Protein AF-A0A3B4VDK2-F1 (afdb_monomer_lite)

InterPro domains:
  IPR033585 Dynein regulatory complex protein 12-like [PTHR28656] (52-229)

Organism: Seriola dumerili (NCBI:txid41447)

pLDDT: mean 83.93, std 22.53, range [28.92, 98.81]

Secondary structure (DSSP, 8-state):
--SSSSSSSTTTTTSSTTSSS------------------HHHHHHHHHHHHHHHHHHHHHHHHHHHHHHHHHHHHHHHHHHHHHHHHHHHHHHHHHHHHHHHHHHHHHHHHHHHHHHHHHHHHHHHHHHHHHHHHHHHHHHHHHHHHHHHHHHHHHHHHHHHHHHHHHHHHHHHHHHHHHHHHHHHHHHHHHHHHHHHHHHHHHHHHHHHHHHHHHHHHHHTT--TT--

Structure (mmCIF, N/CA/C/O backbone):
data_AF-A0A3B4VDK2-F1
#
_entry.id   AF-A0A3B4VDK2-F1
#
loop_
_atom_site.group_PDB
_atom_site.id
_atom_site.type_symbol
_atom_site.label_atom_id
_atom_site.label_alt_id
_atom_site.label_comp_id
_atom_site.label_asym_id
_atom_site.label_entity_id
_atom_site.label_seq_id
_atom_site.pdbx_PDB_ins_code
_atom_site.Cartn_x
_atom_site.Cartn_y
_atom_site.Cartn_z
_atom_site.occupancy
_atom_site.B_iso_or_equiv
_atom_site.auth_seq_id
_atom_site.auth_comp_id
_atom_site.auth_asym_id
_atom_site.auth_atom_id
_atom_site.pdbx_PDB_model_num
ATOM 1 N N . MET A 1 1 ? 35.287 -23.412 -57.177 1.00 54.09 1 MET A N 1
ATOM 2 C CA . MET A 1 1 ? 34.831 -22.759 -58.426 1.00 54.09 1 MET A CA 1
ATOM 3 C C . MET A 1 1 ? 35.718 -21.568 -58.853 1.00 54.09 1 MET A C 1
ATOM 5 O O . MET A 1 1 ? 35.227 -20.637 -59.469 1.00 54.09 1 MET A O 1
ATOM 9 N N . ILE A 1 2 ? 37.031 -21.584 -58.555 1.00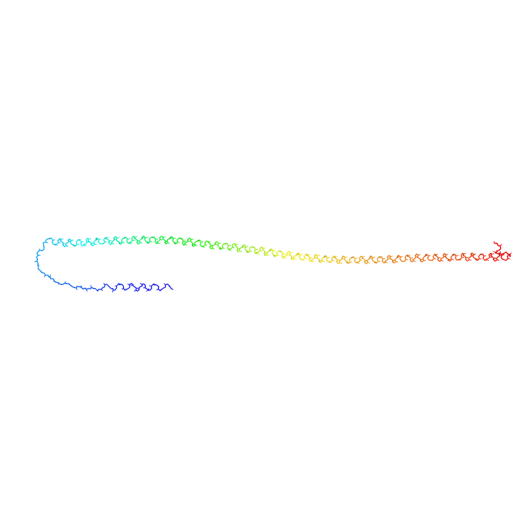 46.56 2 ILE A N 1
ATOM 10 C CA . ILE A 1 2 ? 38.016 -20.574 -59.025 1.00 46.56 2 ILE A CA 1
ATOM 11 C C . ILE A 1 2 ? 39.260 -21.254 -59.659 1.00 46.56 2 ILE A C 1
ATOM 13 O O . ILE A 1 2 ? 40.133 -20.593 -60.204 1.00 46.56 2 ILE A O 1
ATOM 17 N N . HIS A 1 3 ? 39.315 -22.593 -59.702 1.00 45.56 3 HIS A N 1
ATOM 18 C CA . HIS A 1 3 ? 40.453 -23.349 -60.254 1.00 45.56 3 HIS A CA 1
ATOM 19 C C . HIS A 1 3 ? 40.262 -23.886 -61.686 1.00 45.56 3 HIS A C 1
ATOM 21 O O . HIS A 1 3 ? 41.186 -24.477 -62.237 1.00 45.56 3 HIS A O 1
ATOM 27 N N . GLU A 1 4 ? 39.116 -23.640 -62.329 1.00 45.59 4 GLU A N 1
ATOM 28 C CA . GLU A 1 4 ? 38.835 -24.113 -63.701 1.00 45.59 4 GLU A CA 1
ATOM 29 C C . GLU A 1 4 ? 39.003 -23.047 -64.792 1.00 45.59 4 GLU A C 1
ATOM 31 O O . GLU A 1 4 ? 39.022 -23.372 -65.976 1.00 45.59 4 GLU A O 1
ATOM 36 N N . CYS A 1 5 ? 39.223 -21.780 -64.428 1.00 43.66 5 CYS A N 1
ATOM 37 C CA . CYS A 1 5 ? 39.321 -20.692 -65.408 1.00 43.66 5 CYS A CA 1
ATOM 38 C C . CYS A 1 5 ? 40.748 -20.477 -65.965 1.00 43.66 5 CYS A C 1
ATOM 40 O O . CYS A 1 5 ? 40.941 -19.787 -66.964 1.00 43.66 5 CYS A O 1
ATOM 42 N N . THR A 1 6 ? 41.773 -21.102 -65.375 1.00 48.62 6 THR A N 1
ATOM 43 C CA . THR A 1 6 ? 43.178 -20.970 -65.812 1.00 48.62 6 THR A CA 1
ATOM 44 C C . THR A 1 6 ? 43.626 -22.026 -66.828 1.00 48.62 6 THR A C 1
ATOM 46 O O . THR A 1 6 ? 44.675 -21.861 -67.445 1.00 48.62 6 THR A O 1
ATOM 49 N N . ARG A 1 7 ? 42.831 -23.077 -67.082 1.00 45.81 7 ARG A N 1
ATOM 50 C CA . ARG A 1 7 ? 43.204 -24.179 -67.996 1.00 45.81 7 ARG A CA 1
ATOM 51 C C . ARG A 1 7 ? 42.795 -23.945 -69.463 1.00 45.81 7 ARG A C 1
ATOM 53 O O . ARG A 1 7 ? 43.395 -24.531 -70.357 1.00 45.81 7 ARG A O 1
ATOM 60 N N . VAL A 1 8 ? 41.853 -23.037 -69.738 1.00 49.62 8 VAL A N 1
ATOM 61 C CA . VAL A 1 8 ? 41.341 -22.788 -71.106 1.00 49.62 8 VAL A CA 1
ATOM 62 C C . VAL A 1 8 ? 42.199 -21.785 -71.900 1.00 49.62 8 VAL A C 1
ATOM 64 O O . VAL A 1 8 ? 42.244 -21.844 -73.126 1.00 49.62 8 VAL A O 1
ATOM 67 N N . ARG A 1 9 ? 42.972 -20.910 -71.239 1.00 45.78 9 ARG A N 1
ATOM 68 C CA . ARG A 1 9 ? 43.826 -19.916 -71.930 1.00 45.78 9 ARG A CA 1
ATOM 69 C C . ARG A 1 9 ? 45.200 -20.434 -72.371 1.00 45.78 9 ARG A C 1
ATOM 71 O O . ARG A 1 9 ? 45.797 -19.843 -73.264 1.00 45.78 9 ARG A O 1
ATOM 78 N N . ALA A 1 10 ? 45.672 -21.558 -71.830 1.00 47.22 10 ALA A N 1
ATOM 79 C CA . ALA A 1 10 ? 46.938 -22.169 -72.252 1.00 47.22 10 ALA A CA 1
ATOM 80 C C . ALA A 1 10 ? 46.824 -22.975 -73.567 1.00 47.22 10 ALA A C 1
ATOM 82 O O . ALA A 1 10 ? 47.820 -23.156 -74.261 1.00 47.22 10 ALA A O 1
ATOM 83 N N . SER A 1 11 ? 45.615 -23.405 -73.957 1.00 51.41 11 SER A N 1
ATOM 84 C CA . SER A 1 11 ? 45.385 -24.204 -75.175 1.00 51.41 11 SER A CA 1
ATOM 85 C C . SER A 1 11 ? 45.204 -23.370 -76.453 1.00 51.41 11 SER A C 1
ATOM 87 O O . SER A 1 11 ? 45.291 -23.919 -77.548 1.00 51.41 11 SER A O 1
ATOM 89 N N . ALA A 1 12 ? 44.971 -22.056 -76.346 1.00 48.31 12 ALA A N 1
ATOM 90 C CA . ALA A 1 12 ? 44.730 -21.187 -77.505 1.00 48.31 12 ALA A CA 1
ATOM 91 C C . ALA A 1 12 ? 46.012 -20.523 -78.056 1.00 48.31 12 ALA A C 1
ATOM 93 O O . ALA A 1 12 ? 46.078 -20.213 -79.242 1.00 48.31 12 ALA A O 1
ATOM 94 N N . CYS A 1 13 ? 47.068 -20.376 -77.244 1.00 44.62 13 CYS A N 1
ATOM 95 C CA . CYS A 1 13 ? 48.350 -19.802 -77.687 1.00 44.62 13 CYS A CA 1
ATOM 96 C C . CYS A 1 13 ? 49.272 -20.794 -78.422 1.00 44.62 13 CYS A C 1
ATOM 98 O O . CYS A 1 13 ? 50.206 -20.367 -79.096 1.00 44.62 13 CYS A O 1
ATOM 100 N N . ALA A 1 14 ? 49.010 -22.104 -78.356 1.00 45.97 14 ALA A N 1
ATOM 101 C CA . ALA A 1 14 ? 49.804 -23.113 -79.068 1.00 45.97 14 ALA A CA 1
ATOM 102 C C . ALA A 1 14 ? 49.364 -23.329 -80.534 1.00 45.97 14 ALA A C 1
ATOM 104 O O . ALA A 1 14 ? 50.096 -23.938 -81.313 1.00 45.97 14 ALA A O 1
ATOM 105 N N . ALA A 1 15 ? 48.194 -22.813 -80.934 1.00 49.41 15 ALA A N 1
ATOM 106 C CA . ALA A 1 15 ? 47.613 -23.042 -82.261 1.00 49.41 15 ALA A CA 1
ATOM 107 C C . ALA A 1 15 ? 47.959 -21.965 -83.312 1.00 49.41 15 ALA A C 1
ATOM 109 O O . ALA A 1 15 ? 47.736 -22.187 -84.499 1.00 49.41 15 ALA A O 1
ATOM 110 N N . PHE A 1 16 ? 48.537 -20.823 -82.917 1.00 42.78 16 PHE A N 1
ATOM 111 C CA . PHE A 1 16 ? 48.837 -19.716 -83.843 1.00 42.78 16 PHE A CA 1
ATOM 112 C C . PHE A 1 16 ? 50.294 -19.694 -84.349 1.00 42.78 16 PHE A C 1
ATOM 114 O O . PHE A 1 16 ? 50.589 -19.070 -85.361 1.00 42.78 16 PHE A O 1
ATOM 121 N N . ILE A 1 17 ? 51.213 -20.428 -83.711 1.00 45.50 17 ILE A N 1
ATOM 122 C CA . ILE A 1 17 ? 52.655 -20.397 -84.046 1.00 45.50 17 ILE A CA 1
ATOM 123 C C . ILE A 1 17 ? 53.054 -21.466 -85.094 1.00 45.50 17 ILE A C 1
ATOM 125 O O . ILE A 1 17 ? 54.190 -21.500 -85.557 1.00 45.50 17 ILE A O 1
ATOM 129 N N . LYS A 1 18 ? 52.124 -22.316 -85.557 1.00 45.94 18 LYS A N 1
ATOM 130 C CA . LYS A 1 18 ? 52.428 -23.459 -86.447 1.00 45.94 18 LYS A CA 1
ATOM 131 C C . LYS A 1 18 ? 51.928 -23.323 -87.898 1.00 45.94 18 LYS A C 1
ATOM 133 O O . LYS A 1 18 ? 51.805 -24.334 -88.578 1.00 45.94 18 LYS A O 1
ATOM 138 N N . ARG A 1 19 ? 51.634 -22.106 -88.387 1.00 41.84 19 ARG A N 1
ATOM 139 C CA . ARG A 1 19 ? 51.038 -21.890 -89.730 1.00 41.84 19 ARG A CA 1
ATOM 140 C C . ARG A 1 19 ? 51.681 -20.787 -90.592 1.00 41.84 19 ARG A C 1
ATOM 142 O O . ARG A 1 19 ? 51.002 -20.201 -91.426 1.00 41.84 19 ARG A O 1
ATOM 149 N N . SER A 1 20 ? 52.981 -20.526 -90.424 1.00 34.78 20 SER A N 1
ATOM 150 C CA . SER A 1 20 ? 53.746 -19.603 -91.295 1.00 34.78 20 SER A CA 1
ATOM 151 C C . SER A 1 20 ? 55.114 -20.148 -91.727 1.00 34.78 20 SER A C 1
ATOM 153 O O . SER A 1 20 ? 56.054 -19.386 -91.939 1.00 34.78 20 SER A O 1
ATOM 155 N N . ARG A 1 21 ? 55.239 -21.469 -91.865 1.00 43.16 21 ARG A N 1
ATOM 156 C CA . ARG A 1 21 ? 56.284 -22.089 -92.687 1.00 43.16 21 ARG A CA 1
ATOM 157 C C . ARG A 1 21 ? 55.594 -22.784 -93.849 1.00 43.16 21 ARG A C 1
ATOM 159 O O . ARG A 1 21 ? 54.552 -23.395 -93.635 1.00 43.16 21 ARG A O 1
ATOM 166 N N . ASP A 1 22 ? 56.197 -22.645 -95.021 1.00 34.34 22 ASP A N 1
ATOM 167 C CA . ASP A 1 22 ? 55.876 -23.323 -96.279 1.00 34.34 22 ASP A CA 1
ATOM 168 C C . ASP A 1 22 ? 54.888 -22.570 -97.185 1.00 34.34 22 ASP A C 1
ATOM 170 O O . ASP A 1 22 ? 53.691 -22.839 -97.244 1.00 34.34 22 ASP A O 1
ATOM 174 N N . ALA A 1 23 ? 55.448 -21.622 -97.938 1.00 36.22 23 ALA A N 1
ATOM 175 C CA . ALA A 1 23 ? 55.007 -21.294 -99.290 1.00 36.22 23 ALA A CA 1
ATOM 176 C C . ALA A 1 23 ? 56.235 -20.831 -100.092 1.00 36.22 23 ALA A C 1
ATOM 178 O O . ALA A 1 23 ? 56.444 -19.645 -100.338 1.00 36.22 23 ALA A O 1
ATOM 179 N N . GLU A 1 24 ? 57.085 -21.795 -100.444 1.00 36.53 24 GLU A N 1
ATOM 180 C CA . GLU A 1 24 ? 57.926 -21.698 -101.634 1.00 36.53 24 GLU A CA 1
ATOM 181 C C . GLU A 1 24 ? 57.028 -21.838 -102.868 1.00 36.53 24 GLU A C 1
ATOM 183 O O . GLU A 1 24 ? 56.288 -22.814 -102.978 1.00 36.53 24 GLU A O 1
ATOM 188 N N . CYS A 1 25 ? 57.119 -20.891 -103.803 1.00 31.55 25 CYS A N 1
ATOM 189 C CA . CYS A 1 25 ? 57.058 -21.196 -105.231 1.00 31.55 25 CYS A CA 1
ATOM 190 C C . CYS A 1 25 ? 57.674 -20.042 -106.046 1.00 31.55 25 CYS A C 1
ATOM 192 O O . CYS A 1 25 ? 57.012 -19.074 -106.409 1.00 31.55 25 CYS A O 1
ATOM 194 N N . SER A 1 26 ? 58.975 -20.179 -106.319 1.00 39.28 26 SER A N 1
ATOM 195 C CA . SER A 1 26 ? 59.633 -19.816 -107.591 1.00 39.28 26 SER A CA 1
ATOM 196 C C . SER A 1 26 ? 58.841 -20.400 -108.791 1.00 39.28 26 SER A C 1
ATOM 198 O O . SER A 1 26 ? 58.073 -21.337 -108.548 1.00 39.28 26 SER A O 1
ATOM 200 N N . PRO A 1 27 ? 59.025 -19.981 -110.070 1.00 45.44 27 PRO A N 1
ATOM 201 C CA . PRO A 1 27 ? 60.328 -19.624 -110.655 1.00 45.44 27 PRO A CA 1
ATOM 202 C C . PRO A 1 27 ? 60.330 -18.555 -111.767 1.00 45.44 27 PRO A C 1
ATOM 204 O O . PRO A 1 27 ? 59.333 -18.326 -112.432 1.00 45.44 27 PRO A O 1
ATOM 207 N N . GLU A 1 28 ? 61.508 -18.010 -112.074 1.00 28.92 28 GLU A N 1
ATOM 208 C CA . GLU A 1 28 ? 61.891 -17.803 -113.475 1.00 28.92 28 GLU A CA 1
ATOM 209 C C . GLU A 1 28 ? 63.417 -17.793 -113.620 1.00 28.92 28 GLU A C 1
ATOM 211 O O . GLU A 1 28 ? 64.159 -17.248 -112.803 1.00 28.92 28 GLU A O 1
ATOM 216 N N . PHE A 1 29 ? 63.872 -18.523 -114.632 1.00 30.66 29 PHE A N 1
ATOM 217 C CA . PHE A 1 29 ? 65.236 -18.965 -114.875 1.00 30.66 29 PHE A CA 1
ATOM 218 C C . PHE A 1 29 ? 65.710 -18.343 -116.193 1.00 30.66 29 PHE A C 1
ATOM 220 O O . PHE A 1 29 ? 64.961 -18.343 -117.162 1.00 30.66 29 PHE A O 1
ATOM 227 N N . SER A 1 30 ? 66.987 -17.950 -116.243 1.00 34.69 30 SER A N 1
ATOM 228 C CA . SER A 1 30 ? 67.812 -17.755 -117.451 1.00 34.69 30 SER A CA 1
ATOM 229 C C . SER A 1 30 ? 67.457 -16.644 -118.452 1.00 34.69 30 SER A C 1
ATOM 231 O O . SER A 1 30 ? 66.536 -16.775 -119.245 1.00 34.69 30 SER A O 1
ATOM 233 N N . GLN A 1 31 ? 68.382 -15.689 -118.615 1.00 35.06 31 GLN A N 1
ATOM 234 C CA . GLN A 1 31 ? 69.359 -15.743 -119.719 1.00 35.06 31 GLN A CA 1
ATOM 235 C C . GLN A 1 31 ? 70.465 -14.689 -119.537 1.00 35.06 31 GLN A C 1
ATOM 237 O O . GLN A 1 31 ? 70.205 -13.501 -119.382 1.00 35.06 31 GLN A O 1
ATOM 242 N N . CYS A 1 32 ? 71.717 -15.151 -119.573 1.00 32.66 32 CYS A N 1
ATOM 243 C CA . CYS A 1 32 ? 72.912 -14.326 -119.723 1.00 32.66 32 CYS A CA 1
ATOM 244 C C . CYS A 1 32 ? 73.282 -14.202 -121.207 1.00 32.66 32 CYS A C 1
ATOM 246 O O . CYS A 1 32 ? 73.413 -15.217 -121.890 1.00 32.66 32 CYS A O 1
ATOM 248 N N . GLY A 1 33 ? 73.577 -12.968 -121.630 1.00 35.50 33 GLY A N 1
ATOM 249 C CA . GLY A 1 33 ? 74.411 -12.608 -122.785 1.00 35.50 33 GLY A CA 1
ATOM 250 C C . GLY A 1 33 ? 73.769 -11.553 -123.703 1.00 35.50 33 GLY A C 1
ATOM 251 O O . GLY A 1 33 ? 72.545 -11.533 -123.791 1.00 35.50 33 GLY A O 1
ATOM 252 N N . PRO A 1 34 ? 74.531 -10.717 -124.444 1.00 43.34 34 PRO A N 1
ATOM 253 C CA . PRO A 1 34 ? 75.971 -10.425 -124.414 1.00 43.34 34 PRO A CA 1
ATOM 254 C C . PRO A 1 34 ? 76.294 -8.964 -124.012 1.00 43.34 34 PRO A C 1
ATOM 256 O O . PRO A 1 34 ? 75.443 -8.079 -124.003 1.00 43.34 34 PRO A O 1
ATOM 259 N N . TRP A 1 35 ? 77.568 -8.719 -123.693 1.00 47.84 35 TRP A N 1
ATOM 260 C CA . TRP A 1 35 ? 78.130 -7.419 -123.316 1.00 47.84 35 TRP A CA 1
ATOM 261 C C . TRP A 1 35 ? 77.840 -6.298 -124.324 1.00 47.84 35 TRP A C 1
ATOM 263 O O . TRP A 1 35 ? 78.091 -6.430 -125.521 1.00 47.84 35 TRP A O 1
ATOM 273 N N . SER A 1 36 ? 77.410 -5.147 -123.808 1.00 43.75 36 SER A N 1
ATOM 274 C CA . SER A 1 36 ? 77.558 -3.832 -124.438 1.00 43.75 36 SER A CA 1
ATOM 275 C C . SER A 1 36 ? 77.752 -2.779 -123.335 1.00 43.75 36 SER A C 1
ATOM 277 O O . SER A 1 36 ? 77.195 -2.946 -122.248 1.00 43.75 36 SER A O 1
ATOM 279 N N . PRO A 1 37 ? 78.583 -1.741 -123.539 1.00 45.00 37 PRO A N 1
ATOM 280 C CA . PRO A 1 37 ? 79.120 -0.934 -122.446 1.00 45.00 37 PRO A CA 1
ATOM 281 C C . PRO A 1 37 ? 78.038 -0.021 -121.861 1.00 45.00 37 PRO A C 1
ATOM 283 O O . PRO A 1 37 ? 77.626 0.948 -122.498 1.00 45.00 37 PRO A O 1
ATOM 286 N N . LEU A 1 38 ? 77.583 -0.317 -120.641 1.00 39.59 38 LEU A N 1
ATOM 287 C CA . LEU A 1 38 ? 76.722 0.590 -119.889 1.00 39.59 38 LEU A CA 1
ATOM 288 C C . LEU A 1 38 ? 77.561 1.769 -119.404 1.00 39.59 38 LEU A C 1
ATOM 290 O O . LEU A 1 38 ? 78.515 1.644 -118.637 1.00 39.59 38 LEU A O 1
ATOM 294 N N . THR A 1 39 ? 77.203 2.921 -119.945 1.00 46.72 39 THR A N 1
ATOM 295 C CA . THR A 1 39 ? 77.772 4.225 -119.648 1.00 46.72 39 THR A CA 1
ATOM 296 C C . THR A 1 39 ? 77.566 4.603 -118.178 1.00 46.72 39 THR A C 1
ATOM 298 O O . THR A 1 39 ? 76.629 4.155 -117.521 1.00 46.72 39 THR A O 1
ATOM 301 N N . THR A 1 40 ? 78.413 5.495 -117.667 1.00 48.66 40 THR A N 1
ATOM 302 C CA . THR A 1 40 ? 78.475 6.005 -116.283 1.00 48.66 40 THR A CA 1
ATOM 303 C C . THR A 1 40 ? 77.138 6.522 -115.706 1.00 48.66 40 THR A C 1
ATOM 305 O O . THR A 1 40 ? 77.050 6.756 -114.507 1.00 48.66 40 THR A O 1
ATOM 308 N N . LYS A 1 41 ? 76.080 6.676 -116.516 1.00 50.03 41 LYS A N 1
ATOM 309 C CA . LYS A 1 41 ? 74.731 7.099 -116.098 1.00 50.03 41 LYS A CA 1
ATOM 310 C C . LYS A 1 41 ? 73.895 5.998 -115.429 1.00 50.03 41 LYS A C 1
ATOM 312 O O . LYS A 1 41 ? 73.122 6.305 -114.523 1.00 50.03 41 LYS A O 1
ATOM 317 N N . ASP A 1 42 ? 74.072 4.730 -115.788 1.00 44.00 42 ASP A N 1
ATOM 318 C CA . ASP A 1 42 ? 73.156 3.670 -115.329 1.00 44.00 42 ASP A CA 1
ATOM 319 C C . ASP A 1 42 ? 73.569 3.071 -113.969 1.00 44.00 42 ASP A C 1
ATOM 321 O O . ASP A 1 42 ? 72.719 2.700 -113.160 1.00 44.00 42 ASP A O 1
ATOM 325 N N . ALA A 1 43 ? 74.862 3.123 -113.626 1.00 46.81 43 ALA A N 1
ATOM 326 C CA . ALA A 1 43 ? 75.363 2.809 -112.281 1.00 46.81 43 ALA A CA 1
ATOM 327 C C . ALA A 1 43 ? 74.971 3.875 -111.230 1.00 46.81 43 ALA A C 1
ATOM 329 O O . ALA A 1 43 ? 74.657 3.534 -110.089 1.00 46.81 43 ALA A O 1
ATOM 330 N N . LEU A 1 44 ? 74.915 5.155 -111.628 1.00 51.44 44 LEU A N 1
ATOM 331 C CA . LEU A 1 44 ? 74.400 6.269 -110.812 1.00 51.44 44 LEU A CA 1
ATOM 332 C C . LEU A 1 44 ? 72.900 6.113 -110.510 1.00 51.44 44 LEU A C 1
ATOM 334 O O . LEU A 1 44 ? 72.453 6.437 -109.411 1.00 51.44 44 LEU A O 1
ATOM 338 N N . THR A 1 45 ? 72.134 5.561 -111.454 1.00 49.00 45 THR A N 1
ATOM 339 C CA . THR A 1 45 ? 70.688 5.338 -111.306 1.00 49.00 45 THR A CA 1
ATOM 340 C C . THR A 1 45 ? 70.377 4.159 -110.370 1.00 49.00 45 THR A C 1
ATOM 342 O O . THR A 1 45 ? 69.439 4.234 -109.581 1.00 49.00 45 THR A O 1
ATOM 345 N N . CYS A 1 46 ? 71.204 3.106 -110.367 1.00 49.44 46 CYS A N 1
ATOM 346 C CA . CYS A 1 46 ? 71.041 1.945 -109.479 1.00 49.44 46 CYS A CA 1
ATOM 347 C C . CYS A 1 46 ? 71.439 2.244 -108.013 1.00 49.44 46 CYS A C 1
ATOM 349 O O . CYS A 1 46 ? 70.751 1.823 -107.083 1.00 49.44 46 CYS A O 1
ATOM 351 N N . LEU A 1 47 ? 72.511 3.022 -107.796 1.00 54.06 47 LEU A N 1
ATOM 352 C CA . LEU A 1 47 ? 72.906 3.533 -106.471 1.00 54.06 47 LEU A CA 1
ATOM 353 C C . LEU A 1 47 ? 71.848 4.496 -105.909 1.00 54.06 47 LEU A C 1
ATOM 355 O O . LEU A 1 47 ? 71.404 4.324 -104.775 1.00 54.06 47 LEU A O 1
ATOM 359 N N . SER A 1 48 ? 71.362 5.422 -106.744 1.00 56.00 48 SER A N 1
ATOM 360 C CA . SER A 1 48 ? 70.252 6.329 -106.429 1.00 56.00 48 SER A CA 1
ATOM 361 C C . SER A 1 48 ? 68.965 5.586 -106.045 1.00 56.00 48 SER A C 1
ATOM 363 O O . SER A 1 48 ? 68.282 5.978 -105.101 1.00 56.00 48 SER A O 1
ATOM 365 N N . GLN A 1 49 ? 68.617 4.493 -106.729 1.00 58.66 49 GLN A N 1
ATOM 366 C CA . GLN A 1 49 ? 67.453 3.673 -106.375 1.00 58.66 49 GLN A CA 1
ATOM 367 C C . GLN A 1 49 ? 67.609 2.982 -105.012 1.00 58.66 49 GLN A C 1
ATOM 369 O O . GLN A 1 49 ? 66.648 2.941 -104.246 1.00 58.66 49 GLN A O 1
ATOM 374 N N . SER A 1 50 ? 68.807 2.490 -104.676 1.00 59.62 50 SER A N 1
ATOM 375 C CA . SER A 1 50 ? 69.080 1.868 -103.369 1.00 59.62 50 SER A CA 1
ATOM 376 C C . SER A 1 50 ? 69.051 2.869 -102.205 1.00 59.62 50 SER A C 1
ATOM 378 O O . SER A 1 50 ? 68.547 2.558 -101.127 1.00 59.62 50 SER A O 1
ATOM 380 N N . GLU A 1 51 ? 69.523 4.095 -102.441 1.00 65.06 51 GLU A N 1
ATOM 381 C CA . GLU A 1 51 ? 69.500 5.194 -101.474 1.00 65.06 51 GLU A CA 1
ATOM 382 C C . GLU A 1 51 ? 68.065 5.692 -101.237 1.00 65.06 51 GLU A C 1
ATOM 384 O O . GLU A 1 51 ? 67.643 5.872 -100.096 1.00 65.06 51 GLU A O 1
ATOM 389 N N . ASN A 1 52 ? 67.263 5.794 -102.302 1.00 73.94 52 ASN A N 1
ATOM 390 C CA . ASN A 1 52 ? 65.835 6.104 -102.210 1.00 73.94 52 ASN A CA 1
ATOM 391 C C . ASN A 1 52 ? 65.025 4.997 -101.500 1.00 73.94 52 ASN A C 1
ATOM 393 O O . ASN A 1 52 ? 64.089 5.292 -100.756 1.00 73.94 52 ASN A O 1
ATOM 397 N N . ASP A 1 53 ? 65.371 3.721 -101.679 1.00 82.50 53 ASP A N 1
ATOM 398 C CA . ASP A 1 53 ? 64.744 2.604 -100.957 1.00 82.50 53 ASP A CA 1
ATOM 399 C C . ASP A 1 53 ? 65.106 2.607 -99.457 1.00 82.50 53 ASP A C 1
ATOM 401 O O . ASP A 1 53 ? 64.235 2.438 -98.602 1.00 82.50 53 ASP A O 1
ATOM 405 N N . LEU A 1 54 ? 66.365 2.885 -99.104 1.00 83.44 54 LEU A N 1
ATOM 406 C CA . LEU A 1 54 ? 66.787 3.025 -97.705 1.00 83.44 54 LEU A CA 1
ATOM 407 C C . LEU A 1 54 ? 66.095 4.214 -97.022 1.00 83.44 54 LEU A C 1
ATOM 409 O O . LEU A 1 54 ? 65.584 4.082 -95.911 1.00 83.44 54 LEU A O 1
ATOM 413 N N . GLU A 1 55 ? 66.018 5.348 -97.712 1.00 87.19 55 GLU A N 1
ATOM 414 C CA . GLU A 1 55 ? 65.348 6.556 -97.237 1.00 87.19 55 GLU A CA 1
ATOM 415 C C . GLU A 1 55 ? 63.832 6.339 -97.065 1.00 87.19 55 GLU A C 1
ATOM 417 O O . GLU A 1 55 ? 63.237 6.768 -96.076 1.00 87.19 55 GLU A O 1
ATOM 422 N N . THR A 1 56 ? 63.174 5.618 -97.979 1.00 87.31 56 THR A N 1
ATOM 423 C CA . THR A 1 56 ? 61.747 5.278 -97.819 1.00 87.31 56 THR A CA 1
ATOM 424 C C . THR A 1 56 ? 61.506 4.290 -96.678 1.00 87.31 56 THR A C 1
ATOM 426 O O . THR A 1 56 ? 60.533 4.450 -95.938 1.00 87.31 56 THR A O 1
ATOM 429 N N . LYS A 1 57 ? 62.393 3.310 -96.469 1.00 90.50 57 LYS A N 1
ATOM 430 C CA . LYS A 1 57 ? 62.365 2.416 -95.299 1.00 90.50 57 LYS A CA 1
ATOM 431 C C . LYS A 1 57 ? 62.595 3.177 -93.994 1.00 90.50 57 LYS A C 1
ATOM 433 O O . LYS A 1 57 ? 61.883 2.927 -93.023 1.00 90.50 57 LYS A O 1
ATOM 438 N N . TYR A 1 58 ? 63.520 4.135 -93.979 1.00 91.12 58 TYR A N 1
ATOM 439 C CA . TYR A 1 58 ? 63.764 5.006 -92.832 1.00 91.12 58 TYR A CA 1
ATOM 440 C C . TYR A 1 58 ? 62.532 5.859 -92.506 1.00 91.12 58 TYR A C 1
ATOM 442 O O . TYR A 1 58 ? 62.078 5.865 -91.365 1.00 91.12 58 TYR A O 1
ATOM 450 N N . ARG A 1 59 ? 61.906 6.491 -93.510 1.00 92.56 59 ARG A N 1
ATOM 451 C CA . ARG A 1 59 ? 60.656 7.253 -93.329 1.00 92.56 59 ARG A CA 1
ATOM 452 C C . ARG A 1 59 ? 59.503 6.391 -92.816 1.00 92.56 59 ARG A C 1
ATOM 454 O O . ARG A 1 59 ? 58.765 6.838 -91.945 1.00 92.56 59 ARG A O 1
ATOM 461 N N . ARG A 1 60 ? 59.357 5.157 -93.314 1.00 94.06 60 ARG A N 1
ATOM 462 C CA . ARG A 1 60 ? 58.367 4.191 -92.798 1.00 94.06 60 ARG A CA 1
ATOM 463 C C . ARG A 1 60 ? 58.637 3.847 -91.334 1.00 94.06 60 ARG A C 1
ATOM 465 O O . ARG A 1 60 ? 57.737 3.980 -90.517 1.00 94.06 60 ARG A O 1
ATOM 472 N N . SER A 1 61 ? 59.883 3.520 -90.995 1.00 93.69 61 SER A N 1
ATOM 473 C CA . SER A 1 61 ? 60.301 3.243 -89.615 1.00 93.69 61 SER A CA 1
ATOM 474 C C . SER A 1 61 ? 60.027 4.429 -88.680 1.00 93.69 61 SER A C 1
ATOM 476 O O . SER A 1 61 ? 59.496 4.251 -87.589 1.00 93.69 61 SER A O 1
ATOM 478 N N . MET A 1 62 ? 60.307 5.658 -89.123 1.00 95.00 62 MET A N 1
ATOM 479 C CA . MET A 1 62 ? 60.018 6.875 -88.356 1.00 95.00 62 MET A CA 1
ATOM 480 C C . MET A 1 62 ? 58.519 7.070 -88.090 1.00 95.00 62 MET A C 1
ATOM 482 O O . MET A 1 62 ? 58.142 7.447 -86.980 1.00 95.00 62 MET A O 1
ATOM 486 N N . LEU A 1 63 ? 57.661 6.797 -89.079 1.00 95.56 63 LEU A N 1
ATOM 487 C CA . LEU A 1 63 ? 56.206 6.839 -88.902 1.00 95.56 63 LEU A CA 1
ATOM 488 C C . LEU A 1 63 ? 55.722 5.746 -87.942 1.00 95.56 63 LEU A C 1
ATOM 490 O O . LEU A 1 63 ? 54.923 6.033 -87.052 1.00 95.56 63 LEU A O 1
ATOM 494 N N . ASP A 1 64 ? 56.239 4.525 -88.072 1.00 95.56 64 ASP A N 1
ATOM 495 C CA . ASP A 1 64 ? 55.906 3.417 -87.175 1.00 95.56 64 ASP A CA 1
ATOM 496 C C . ASP A 1 64 ? 56.312 3.732 -85.727 1.00 95.56 64 ASP A C 1
ATOM 498 O O . ASP A 1 64 ? 55.530 3.513 -84.801 1.00 95.56 64 ASP A O 1
ATOM 502 N N . ILE A 1 65 ? 57.495 4.323 -85.520 1.00 96.00 65 ILE A N 1
ATOM 503 C CA . ILE A 1 65 ? 57.950 4.792 -84.204 1.00 96.00 65 ILE A CA 1
ATOM 504 C C . ILE A 1 65 ? 56.979 5.834 -83.637 1.00 96.00 65 ILE A C 1
ATOM 506 O O . ILE A 1 65 ? 56.584 5.712 -82.477 1.00 96.00 65 ILE A O 1
ATOM 510 N N . ALA A 1 66 ? 56.555 6.821 -84.431 1.00 95.88 66 ALA A N 1
ATOM 511 C CA . ALA A 1 66 ? 55.620 7.853 -83.981 1.00 95.88 66 ALA A CA 1
ATOM 512 C C . ALA A 1 66 ? 54.247 7.270 -83.592 1.00 95.88 66 ALA A C 1
ATOM 514 O O . ALA A 1 66 ? 53.703 7.614 -82.543 1.00 95.88 66 ALA A O 1
ATOM 515 N N . ILE A 1 67 ? 53.714 6.333 -84.384 1.00 96.44 67 ILE A N 1
ATOM 516 C CA . ILE A 1 67 ? 52.446 5.644 -84.090 1.00 96.44 67 ILE A CA 1
ATOM 517 C C . ILE A 1 67 ? 52.559 4.818 -82.802 1.00 96.44 67 ILE A C 1
ATOM 519 O O . ILE A 1 67 ? 51.653 4.823 -81.965 1.00 96.44 67 ILE A O 1
ATOM 523 N N . LEU A 1 68 ? 53.669 4.099 -82.620 1.00 96.31 68 LEU A N 1
ATOM 524 C CA . LEU A 1 68 ? 53.905 3.317 -81.408 1.00 96.31 68 LEU A CA 1
ATOM 525 C C . LEU A 1 68 ? 54.037 4.216 -80.174 1.00 96.31 68 LEU A C 1
ATOM 527 O O . LEU A 1 68 ? 53.480 3.886 -79.127 1.00 96.31 68 LEU A O 1
ATOM 531 N N . GLN A 1 69 ? 54.724 5.354 -80.292 1.00 97.31 69 GLN A N 1
ATOM 532 C CA . GLN A 1 69 ? 54.838 6.343 -79.219 1.00 97.31 69 GLN A CA 1
ATOM 533 C C . GLN A 1 69 ? 53.474 6.917 -78.821 1.00 97.31 69 GLN A C 1
ATOM 535 O O . GLN A 1 69 ? 53.171 6.968 -77.628 1.00 97.31 69 GLN A O 1
ATOM 540 N N . ASP A 1 70 ? 52.630 7.277 -79.790 1.00 97.25 70 ASP A N 1
ATOM 541 C CA . ASP A 1 70 ? 51.273 7.769 -79.533 1.00 97.25 70 ASP A CA 1
ATOM 542 C C . ASP A 1 70 ? 50.403 6.708 -78.841 1.00 97.25 70 ASP A C 1
ATOM 544 O O . ASP A 1 70 ? 49.788 6.958 -77.803 1.00 97.25 70 ASP A O 1
ATOM 548 N N . ARG A 1 71 ? 50.446 5.459 -79.324 1.00 96.94 71 ARG A N 1
ATOM 549 C CA . ARG A 1 71 ? 49.740 4.341 -78.685 1.00 96.94 71 ARG A CA 1
ATOM 550 C C . ARG A 1 71 ? 50.192 4.124 -77.240 1.00 96.94 71 ARG A C 1
ATOM 552 O O . ARG A 1 71 ? 49.349 3.874 -76.376 1.00 96.94 71 ARG A O 1
ATOM 559 N N . ILE A 1 72 ? 51.494 4.213 -76.965 1.00 97.00 72 ILE A N 1
ATOM 560 C CA . ILE A 1 72 ? 52.033 4.125 -75.601 1.00 97.00 72 ILE A CA 1
ATOM 561 C C . ILE A 1 72 ? 51.531 5.302 -74.756 1.00 97.00 72 ILE A C 1
ATOM 563 O O . ILE A 1 72 ? 51.114 5.089 -73.619 1.00 97.00 72 ILE A O 1
ATOM 567 N N . ALA A 1 73 ? 51.512 6.525 -75.292 1.00 97.00 73 ALA A N 1
ATOM 568 C CA . ALA A 1 73 ? 51.015 7.703 -74.582 1.00 97.00 73 ALA A CA 1
ATOM 569 C C . ALA A 1 73 ? 49.532 7.559 -74.194 1.00 97.00 73 ALA A C 1
ATOM 571 O O . ALA A 1 73 ? 49.183 7.768 -73.027 1.00 97.00 73 ALA A O 1
ATOM 572 N N . LEU A 1 74 ? 48.688 7.106 -75.127 1.00 96.88 74 LEU A N 1
ATOM 573 C CA . LEU A 1 74 ? 47.273 6.808 -74.882 1.00 96.88 74 LEU A CA 1
ATOM 574 C C . LEU A 1 74 ? 47.096 5.716 -73.819 1.00 96.88 74 LEU A C 1
ATOM 576 O O . LEU A 1 74 ? 46.279 5.853 -72.905 1.00 96.88 74 LEU A O 1
ATOM 580 N N . GLN A 1 75 ? 47.892 4.644 -73.892 1.00 97.06 75 GLN A N 1
ATOM 581 C CA . GLN A 1 75 ? 47.879 3.587 -72.878 1.00 97.06 75 GLN A CA 1
ATOM 582 C C . GLN A 1 75 ? 48.296 4.116 -71.498 1.00 97.06 75 GLN A C 1
ATOM 584 O O . GLN A 1 75 ? 47.624 3.829 -70.509 1.00 97.06 75 GLN A O 1
ATOM 589 N N . CYS A 1 76 ? 49.342 4.938 -71.416 1.00 97.12 76 CYS A N 1
ATOM 590 C CA . CYS A 1 76 ? 49.796 5.560 -70.172 1.00 97.12 76 CYS A CA 1
ATOM 591 C C . CYS A 1 76 ? 48.750 6.510 -69.569 1.00 97.12 76 CYS A C 1
ATOM 593 O O . CYS A 1 76 ? 48.579 6.545 -68.350 1.00 97.12 76 CYS A O 1
ATOM 595 N N . GLU A 1 77 ? 48.038 7.297 -70.378 1.00 97.25 77 GLU A N 1
ATOM 596 C CA . GLU A 1 77 ? 46.939 8.138 -69.891 1.00 97.25 77 GLU A CA 1
ATOM 597 C C . GLU A 1 77 ? 45.766 7.297 -69.374 1.00 97.25 77 GLU A C 1
ATOM 599 O O . GLU A 1 77 ? 45.266 7.551 -68.276 1.00 97.25 77 GLU A O 1
ATOM 604 N N . SER A 1 78 ? 45.374 6.254 -70.112 1.00 96.69 78 SER A N 1
ATOM 605 C CA . SER A 1 78 ? 44.319 5.332 -69.682 1.00 96.69 78 SER A CA 1
ATOM 606 C C . SER A 1 78 ? 44.663 4.652 -68.356 1.00 96.69 78 SER A C 1
ATOM 608 O O . SER A 1 78 ? 43.810 4.573 -67.473 1.00 96.69 78 SER A O 1
ATOM 610 N N . VAL A 1 79 ? 45.901 4.179 -68.190 1.00 97.62 79 VAL A N 1
ATOM 611 C CA . VAL A 1 79 ? 46.357 3.556 -66.939 1.00 97.62 79 VAL A CA 1
ATOM 612 C C . VAL A 1 79 ? 46.345 4.566 -65.789 1.00 97.62 79 VAL A C 1
ATOM 614 O O . VAL A 1 79 ? 45.871 4.230 -64.705 1.00 97.62 79 VAL A O 1
ATOM 617 N N . ARG A 1 80 ? 46.784 5.814 -66.018 1.00 97.50 80 ARG A N 1
ATOM 618 C CA . ARG A 1 80 ? 46.735 6.882 -65.002 1.00 97.50 80 ARG A CA 1
ATOM 619 C C . ARG A 1 80 ? 45.307 7.189 -64.544 1.00 97.50 80 ARG A C 1
ATOM 621 O O . ARG A 1 80 ? 45.086 7.310 -63.341 1.00 97.50 80 ARG A O 1
ATOM 628 N N . LYS A 1 81 ? 44.341 7.264 -65.469 1.00 97.81 81 LYS A N 1
ATOM 629 C CA . LYS A 1 81 ? 42.917 7.470 -65.137 1.00 97.81 81 LYS A CA 1
ATOM 630 C C . LYS A 1 81 ? 42.372 6.326 -64.285 1.00 97.81 81 LYS A C 1
ATOM 632 O O . LYS A 1 81 ? 41.912 6.569 -63.177 1.00 97.81 81 LYS A O 1
ATOM 637 N N . ILE A 1 82 ? 42.557 5.080 -64.729 1.00 97.81 82 ILE A N 1
ATOM 638 C CA . ILE A 1 82 ? 42.125 3.888 -63.977 1.00 97.81 82 ILE A CA 1
ATOM 639 C C . ILE A 1 82 ? 42.758 3.856 -62.578 1.00 97.81 82 ILE A C 1
ATOM 641 O O . ILE A 1 82 ? 42.102 3.496 -61.602 1.00 97.81 82 ILE A O 1
ATOM 645 N N . GLN A 1 83 ? 44.033 4.234 -62.454 1.00 97.94 83 GLN A N 1
ATOM 646 C CA . GLN A 1 83 ? 44.710 4.286 -61.163 1.00 97.94 83 GLN A CA 1
ATOM 647 C C . GLN A 1 83 ? 44.130 5.370 -60.245 1.00 97.94 83 GLN A C 1
ATOM 649 O O . GLN A 1 83 ? 43.935 5.101 -59.061 1.00 97.94 83 GLN A O 1
ATOM 654 N N . SER A 1 84 ? 43.826 6.555 -60.778 1.00 97.88 84 SER A N 1
ATOM 655 C CA . SER A 1 84 ? 43.150 7.625 -60.037 1.00 97.88 84 SER A CA 1
ATOM 656 C C . SER A 1 84 ? 41.765 7.184 -59.563 1.00 97.88 84 SER A C 1
ATOM 658 O O . SER A 1 84 ? 41.474 7.271 -58.371 1.00 97.88 84 SER A O 1
ATOM 660 N N . ASP A 1 85 ? 40.952 6.620 -60.458 1.00 97.81 85 ASP A N 1
ATOM 661 C CA . ASP A 1 85 ? 39.601 6.138 -60.145 1.00 97.81 85 ASP A CA 1
ATOM 662 C C . ASP A 1 85 ? 39.639 5.029 -59.087 1.00 97.81 85 ASP A C 1
ATOM 664 O O . ASP A 1 85 ? 38.837 5.000 -58.153 1.00 97.81 85 ASP A O 1
ATOM 668 N N . ARG A 1 86 ? 40.627 4.131 -59.180 1.00 98.00 86 ARG A N 1
ATOM 669 C CA . ARG A 1 86 ? 40.866 3.100 -58.167 1.00 98.00 86 ARG A CA 1
ATOM 670 C C . ARG A 1 86 ? 41.193 3.714 -56.806 1.00 98.00 86 ARG A C 1
ATOM 672 O O . ARG A 1 86 ? 40.714 3.197 -55.794 1.00 98.00 86 ARG A O 1
ATOM 679 N N . ILE A 1 87 ? 42.034 4.747 -56.753 1.00 98.12 87 ILE A N 1
ATOM 680 C CA . ILE A 1 87 ? 42.416 5.414 -55.498 1.00 98.12 87 ILE A CA 1
ATOM 681 C C . ILE A 1 87 ? 41.212 6.141 -54.887 1.00 98.12 87 ILE A C 1
ATOM 683 O O . ILE A 1 87 ? 40.985 6.005 -53.682 1.00 98.12 87 ILE A O 1
ATOM 687 N N . ASP A 1 88 ? 40.421 6.847 -55.698 1.00 98.25 88 ASP A N 1
ATOM 688 C CA . ASP A 1 88 ? 39.189 7.508 -55.251 1.00 98.25 88 ASP A CA 1
ATOM 689 C C . ASP A 1 88 ? 38.192 6.488 -54.686 1.00 98.25 88 ASP A C 1
ATOM 691 O O . ASP A 1 88 ? 37.773 6.588 -53.530 1.00 98.25 88 ASP A O 1
ATOM 695 N N . LEU A 1 89 ? 37.913 5.418 -55.438 1.00 98.00 89 LEU A N 1
ATOM 696 C CA . LEU A 1 89 ? 37.020 4.348 -54.995 1.00 98.00 89 LEU A CA 1
ATOM 697 C C . LEU A 1 89 ? 37.517 3.682 -53.706 1.00 98.00 89 LEU A C 1
ATOM 699 O O . LEU A 1 89 ? 36.731 3.443 -52.791 1.00 98.00 89 LEU A O 1
ATOM 703 N N . SER A 1 90 ? 38.822 3.416 -53.602 1.00 98.31 90 SER A N 1
ATOM 704 C CA . SER A 1 90 ? 39.420 2.833 -52.393 1.00 98.31 90 SER A CA 1
ATOM 705 C C . SER A 1 90 ? 39.306 3.770 -51.188 1.00 98.31 90 SER A C 1
ATOM 707 O O . SER A 1 90 ? 39.171 3.311 -50.056 1.00 98.31 90 SER A O 1
ATOM 709 N N . THR A 1 91 ? 39.360 5.084 -51.402 1.00 98.44 91 THR A N 1
ATOM 710 C CA . THR A 1 91 ? 39.189 6.078 -50.336 1.00 98.44 91 THR A CA 1
ATOM 711 C C . THR A 1 91 ? 37.737 6.133 -49.884 1.00 98.44 91 THR A C 1
ATOM 713 O O . THR A 1 91 ? 37.470 5.920 -48.706 1.00 98.44 91 THR A O 1
ATOM 716 N N . ARG A 1 92 ? 36.791 6.240 -50.821 1.00 98.44 92 ARG A N 1
ATOM 717 C CA . ARG A 1 92 ? 35.353 6.210 -50.516 1.00 98.44 92 ARG A CA 1
ATOM 718 C C . ARG A 1 92 ? 34.926 4.925 -49.809 1.00 98.44 92 ARG A C 1
ATOM 720 O O . ARG A 1 92 ? 34.106 4.970 -48.898 1.00 98.44 92 ARG A O 1
ATOM 727 N N . MET A 1 93 ? 35.484 3.781 -50.205 1.00 98.38 93 MET A N 1
ATOM 728 C CA . MET A 1 93 ? 35.221 2.501 -49.547 1.00 98.38 93 MET A CA 1
ATOM 729 C C . MET A 1 93 ? 35.683 2.514 -48.085 1.00 98.38 93 MET A C 1
ATOM 731 O O . MET A 1 93 ? 34.918 2.107 -47.214 1.00 98.38 93 MET A O 1
ATOM 735 N N . ARG A 1 94 ? 36.889 3.031 -47.805 1.00 98.44 94 ARG A N 1
ATOM 736 C CA . ARG A 1 94 ? 37.400 3.173 -46.432 1.00 98.44 94 ARG A CA 1
ATOM 737 C C . ARG A 1 94 ? 36.538 4.116 -45.596 1.00 98.44 94 ARG A C 1
ATOM 739 O O . ARG A 1 94 ? 36.216 3.776 -44.463 1.00 98.44 94 ARG A O 1
ATOM 746 N N . ASP A 1 95 ? 36.113 5.245 -46.156 1.00 98.56 95 ASP A N 1
ATOM 747 C CA . ASP A 1 95 ? 35.256 6.203 -45.447 1.00 98.56 95 ASP A CA 1
ATOM 748 C C . ASP A 1 95 ? 33.901 5.584 -45.078 1.00 98.56 95 ASP A C 1
ATOM 750 O O . ASP A 1 95 ? 33.400 5.761 -43.967 1.00 98.56 95 ASP A O 1
ATOM 754 N N . MET A 1 96 ? 33.298 4.826 -46.000 1.00 98.12 96 MET A N 1
ATOM 755 C CA . MET A 1 96 ? 32.038 4.124 -45.744 1.00 98.12 96 MET A CA 1
ATOM 756 C C . MET A 1 96 ? 32.204 3.006 -44.712 1.00 98.12 96 MET A C 1
ATOM 758 O O . MET A 1 96 ? 31.336 2.831 -43.858 1.00 98.12 96 MET A O 1
ATOM 762 N N . GLU A 1 97 ? 33.318 2.275 -44.750 1.00 98.38 97 GLU A N 1
ATOM 763 C CA . GLU A 1 97 ? 33.635 1.260 -43.747 1.00 98.38 97 GLU A CA 1
ATOM 764 C C . GLU A 1 97 ? 33.807 1.883 -42.356 1.00 98.38 97 GLU A C 1
ATOM 766 O O . GLU A 1 97 ? 33.238 1.380 -41.388 1.00 98.38 97 GLU A O 1
ATOM 771 N N . GLN A 1 98 ? 34.498 3.021 -42.254 1.00 98.62 98 GLN A N 1
ATOM 772 C CA . GLN A 1 98 ? 34.636 3.764 -41.000 1.00 98.62 98 GLN A CA 1
ATOM 773 C C . GLN A 1 98 ? 33.286 4.240 -40.460 1.00 98.62 98 GLN A C 1
ATOM 775 O O . GLN A 1 98 ? 32.989 4.008 -39.288 1.00 98.62 98 GLN A O 1
ATOM 780 N N . LYS A 1 99 ? 32.435 4.835 -41.307 1.00 98.50 99 LYS A N 1
ATOM 781 C CA . LYS A 1 99 ? 31.078 5.248 -40.913 1.00 98.50 99 LYS A CA 1
ATOM 782 C C . LYS A 1 99 ? 30.253 4.066 -40.416 1.00 98.50 99 LYS A C 1
ATOM 784 O O . LYS A 1 99 ? 29.633 4.155 -39.365 1.00 98.50 99 LYS A O 1
ATOM 789 N N . LEU A 1 100 ? 30.296 2.931 -41.115 1.00 98.44 100 LEU A N 1
ATOM 790 C CA . LEU A 1 100 ? 29.583 1.727 -40.690 1.00 98.44 100 LEU A CA 1
ATOM 791 C C . LEU A 1 100 ? 30.085 1.204 -39.336 1.00 98.44 100 LEU A C 1
ATOM 793 O O . LEU A 1 100 ? 29.285 0.747 -38.521 1.00 98.44 100 LEU A O 1
ATOM 797 N N . GLN A 1 101 ? 31.396 1.242 -39.086 1.00 98.44 101 GLN A N 1
ATOM 798 C CA . GLN A 1 101 ? 31.948 0.840 -37.791 1.00 98.44 101 GLN A CA 1
ATOM 799 C C . GLN A 1 101 ? 31.538 1.796 -36.672 1.00 98.44 101 GLN A C 1
ATOM 801 O O . GLN A 1 101 ? 31.221 1.325 -35.579 1.00 98.44 101 GLN A O 1
ATOM 806 N N . HIS A 1 102 ? 31.492 3.100 -36.951 1.00 98.44 102 HIS A N 1
ATOM 807 C CA . HIS A 1 102 ? 31.018 4.103 -36.003 1.00 98.44 102 HIS A CA 1
ATOM 808 C C . HIS A 1 102 ? 29.544 3.890 -35.652 1.00 98.44 102 HIS A C 1
ATOM 810 O O . HIS A 1 102 ? 29.240 3.695 -34.484 1.00 98.44 102 HIS A O 1
ATOM 816 N N . GLU A 1 103 ? 28.659 3.767 -36.642 1.00 98.50 103 GLU A N 1
ATOM 817 C CA . GLU A 1 103 ? 27.231 3.489 -36.419 1.00 98.50 103 GLU A CA 1
ATOM 818 C C . GLU A 1 103 ? 27.008 2.190 -35.628 1.00 98.50 103 GLU A C 1
ATOM 820 O O . GLU A 1 103 ? 26.169 2.108 -34.733 1.00 98.50 103 GLU A O 1
ATOM 825 N N . ARG A 1 104 ? 27.798 1.145 -35.913 1.00 98.50 104 ARG A N 1
ATOM 826 C CA . ARG A 1 104 ? 27.755 -0.108 -35.142 1.00 98.50 104 ARG A CA 1
ATOM 827 C C . ARG A 1 104 ? 28.196 0.087 -33.697 1.00 98.50 104 ARG A C 1
ATOM 829 O O . ARG A 1 104 ? 27.675 -0.602 -32.820 1.00 98.50 104 ARG A O 1
ATOM 836 N N . GLN A 1 105 ? 29.186 0.941 -33.457 1.00 98.56 105 GLN A N 1
ATOM 837 C CA . GLN A 1 105 ? 29.646 1.260 -32.113 1.00 98.56 105 GLN A CA 1
ATOM 838 C C . GLN A 1 105 ? 28.588 2.068 -31.362 1.00 98.56 105 GLN A C 1
A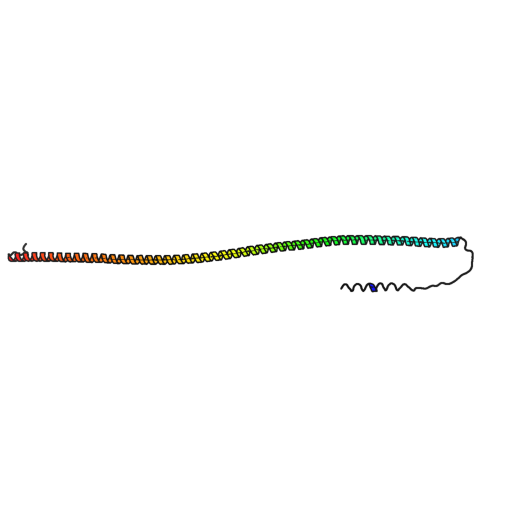TOM 840 O O . GLN A 1 105 ? 28.192 1.657 -30.275 1.00 98.56 105 GLN A O 1
ATOM 845 N N . ASP A 1 106 ? 28.035 3.098 -31.988 1.00 98.50 106 ASP A N 1
ATOM 846 C CA . ASP A 1 106 ? 26.991 3.940 -31.411 1.00 98.50 106 ASP A CA 1
ATOM 847 C C . ASP A 1 106 ? 25.747 3.116 -31.070 1.00 98.50 106 ASP A C 1
ATOM 849 O O . ASP A 1 106 ? 25.211 3.203 -29.966 1.00 98.50 106 ASP A O 1
ATOM 853 N N . HIS A 1 107 ? 25.339 2.210 -31.963 1.00 98.56 107 HIS A N 1
ATOM 854 C CA . HIS A 1 107 ? 24.247 1.282 -31.690 1.00 98.56 107 HIS A CA 1
ATOM 855 C C . HIS A 1 107 ? 24.544 0.372 -30.485 1.00 98.56 107 HIS A C 1
ATOM 857 O O . HIS A 1 107 ? 23.659 0.118 -29.664 1.00 98.56 107 HIS A O 1
ATOM 863 N N . ARG A 1 108 ? 25.778 -0.141 -30.348 1.00 98.69 108 ARG A N 1
ATOM 864 C CA . ARG A 1 108 ? 26.175 -0.929 -29.166 1.00 98.69 108 ARG A CA 1
ATOM 865 C C . ARG A 1 108 ? 26.104 -0.088 -27.894 1.00 98.69 108 ARG A C 1
ATOM 867 O O . ARG A 1 108 ? 25.591 -0.581 -26.888 1.00 98.69 108 ARG A O 1
ATOM 874 N N . ASP A 1 109 ? 26.565 1.154 -27.946 1.00 98.50 109 ASP A N 1
ATOM 875 C CA . ASP A 1 109 ? 26.599 2.052 -26.794 1.00 98.50 109 ASP A CA 1
ATOM 876 C C . ASP A 1 109 ? 25.186 2.432 -26.348 1.00 98.50 109 ASP A C 1
ATOM 878 O O . ASP A 1 109 ? 24.857 2.248 -25.172 1.00 98.50 109 ASP A O 1
ATOM 882 N N . VAL A 1 110 ? 24.310 2.813 -27.284 1.00 98.50 110 VAL A N 1
ATOM 883 C CA . VAL A 1 110 ? 22.884 3.076 -27.029 1.00 98.50 110 VAL A CA 1
ATOM 884 C C . VAL A 1 110 ? 22.195 1.843 -26.448 1.00 98.50 110 VAL A C 1
ATOM 886 O O . VAL A 1 110 ? 21.533 1.936 -25.413 1.00 98.50 110 VAL A O 1
ATOM 889 N N . ASN A 1 111 ? 22.387 0.665 -27.050 1.00 98.56 111 ASN A N 1
ATOM 890 C CA . ASN A 1 111 ? 21.779 -0.568 -26.553 1.00 98.56 111 ASN A CA 1
ATOM 891 C C . ASN A 1 111 ? 22.275 -0.928 -25.140 1.00 98.56 111 ASN A C 1
ATOM 893 O O . ASN A 1 111 ? 21.501 -1.387 -24.295 1.00 98.56 111 ASN A O 1
ATOM 897 N N . SER A 1 112 ? 23.558 -0.688 -24.851 1.00 98.62 112 SER A N 1
ATOM 898 C CA . SER A 1 112 ? 24.127 -0.906 -23.519 1.00 98.62 112 SER A CA 1
ATOM 899 C C . SER A 1 112 ? 23.563 0.074 -22.484 1.00 98.62 112 SER A C 1
ATOM 901 O O . SER A 1 112 ? 23.230 -0.340 -21.371 1.00 98.62 112 SER A O 1
ATOM 903 N N . ALA A 1 113 ? 23.395 1.348 -22.850 1.00 98.62 113 ALA A N 1
ATOM 904 C CA . ALA A 1 113 ? 22.824 2.378 -21.993 1.00 98.62 113 ALA A CA 1
ATOM 905 C C . ALA A 1 113 ? 21.358 2.070 -21.672 1.00 98.62 113 ALA A C 1
ATOM 907 O O . ALA A 1 113 ? 20.970 2.071 -20.503 1.00 98.62 113 ALA A O 1
ATOM 908 N N . LEU A 1 114 ? 20.576 1.703 -22.687 1.00 98.56 114 LEU A N 1
ATOM 909 C CA . LEU A 1 114 ? 19.182 1.308 -22.532 1.00 98.56 114 LEU A CA 1
ATOM 910 C C . LEU A 1 114 ? 19.047 0.057 -21.650 1.00 98.56 114 LEU A C 1
ATOM 912 O O . LEU A 1 114 ? 18.246 0.032 -20.717 1.00 98.56 114 LEU A O 1
ATOM 916 N N . SER A 1 115 ? 19.894 -0.952 -21.866 1.00 98.62 115 SER A N 1
ATOM 917 C CA . SER A 1 115 ? 19.929 -2.160 -21.030 1.00 98.62 115 SER A CA 1
ATOM 918 C C . SER A 1 115 ? 20.253 -1.852 -19.565 1.00 98.62 115 SER A C 1
ATOM 920 O O . SER A 1 115 ? 19.687 -2.470 -18.662 1.00 98.62 115 SER A O 1
ATOM 922 N N . ARG A 1 116 ? 21.161 -0.900 -19.303 1.00 98.75 116 ARG A N 1
ATOM 923 C CA . ARG A 1 116 ? 21.465 -0.437 -17.940 1.00 98.75 116 ARG A CA 1
ATOM 924 C C . ARG A 1 116 ? 20.264 0.274 -17.324 1.00 98.75 116 ARG A C 1
ATOM 926 O O . ARG A 1 116 ? 19.893 -0.074 -16.210 1.00 98.75 116 ARG A O 1
ATOM 933 N N . GLN A 1 117 ? 19.628 1.196 -18.049 1.00 98.62 117 GLN A N 1
ATOM 934 C CA . GLN A 1 117 ? 18.442 1.910 -17.566 1.00 98.62 117 GLN A CA 1
ATOM 935 C C . GLN A 1 117 ? 17.291 0.958 -17.237 1.00 98.62 117 GLN A C 1
ATOM 937 O O . GLN A 1 117 ? 16.711 1.062 -16.159 1.00 98.62 117 GLN A O 1
ATOM 942 N N . PHE A 1 118 ? 17.005 -0.015 -18.107 1.00 98.69 118 PHE A N 1
ATOM 943 C CA . PHE A 1 118 ? 15.981 -1.022 -17.834 1.00 98.69 118 PHE A CA 1
ATOM 944 C C . PHE A 1 118 ? 16.282 -1.823 -16.570 1.00 98.69 118 PHE A C 1
ATOM 946 O O . PHE A 1 118 ? 15.383 -2.025 -15.758 1.00 98.69 118 PHE A O 1
ATOM 953 N N . LYS A 1 119 ? 17.537 -2.241 -16.365 1.00 98.75 119 LYS A N 1
ATOM 954 C CA . LYS A 1 119 ? 17.940 -2.946 -15.141 1.00 98.75 119 LYS A CA 1
ATOM 955 C C . LYS A 1 119 ? 17.789 -2.068 -13.901 1.00 98.75 119 LYS A C 1
ATOM 957 O O . LYS A 1 119 ? 17.263 -2.550 -12.906 1.00 98.75 119 LYS A O 1
ATOM 962 N N . THR A 1 120 ? 18.199 -0.802 -13.960 1.00 98.69 120 THR A N 1
ATOM 963 C CA . THR A 1 120 ? 18.027 0.149 -12.850 1.00 98.69 120 THR A CA 1
ATOM 964 C C . THR A 1 120 ? 16.551 0.349 -12.516 1.00 98.69 120 THR A C 1
ATOM 966 O O . THR A 1 120 ? 16.150 0.203 -11.368 1.00 98.69 120 THR A O 1
ATOM 969 N N . MET A 1 121 ? 15.711 0.593 -13.520 1.00 98.69 121 MET A N 1
ATOM 970 C CA . MET A 1 121 ? 14.274 0.754 -13.309 1.00 98.69 121 MET A CA 1
ATOM 971 C C . MET A 1 121 ? 13.639 -0.529 -12.754 1.00 98.69 121 MET A C 1
ATOM 973 O O . MET A 1 121 ? 12.812 -0.480 -11.844 1.00 98.69 121 MET A O 1
ATOM 977 N N . GLN A 1 122 ? 14.047 -1.697 -13.257 1.00 98.69 122 GLN A N 1
ATOM 978 C CA . GLN A 1 122 ? 13.569 -2.987 -12.769 1.00 98.69 122 GLN A CA 1
ATOM 979 C C . GLN A 1 122 ? 13.931 -3.204 -11.294 1.00 98.69 122 GLN A C 1
ATOM 981 O O . GLN A 1 122 ? 13.077 -3.647 -10.521 1.00 98.69 122 GLN A O 1
ATOM 986 N N . THR A 1 123 ? 15.163 -2.893 -10.879 1.00 98.69 123 THR A N 1
ATOM 987 C CA . THR A 1 123 ? 15.578 -3.040 -9.477 1.00 98.69 123 THR A CA 1
ATOM 988 C C . THR A 1 123 ? 14.870 -2.037 -8.575 1.00 98.69 123 THR A C 1
ATOM 990 O O . THR A 1 123 ? 14.410 -2.421 -7.502 1.00 98.69 123 THR A O 1
ATOM 993 N N . GLU A 1 124 ? 14.699 -0.787 -9.006 1.00 98.75 124 GLU A N 1
ATOM 994 C CA . GLU A 1 124 ? 13.954 0.235 -8.264 1.00 98.75 124 GLU A CA 1
ATOM 995 C C . GLU A 1 124 ? 12.495 -0.163 -8.030 1.00 98.75 124 GLU A C 1
ATOM 997 O O . GLU A 1 124 ? 12.022 -0.118 -6.891 1.00 98.75 124 GLU A O 1
ATOM 1002 N N . LEU A 1 125 ? 11.797 -0.608 -9.080 1.00 98.75 125 LEU A N 1
ATOM 1003 C CA . LEU A 1 125 ? 10.415 -1.077 -8.978 1.00 98.75 125 LEU A CA 1
ATOM 1004 C C . LEU A 1 125 ? 10.313 -2.321 -8.097 1.00 98.75 125 LEU A C 1
ATOM 1006 O O . LEU A 1 125 ? 9.469 -2.362 -7.206 1.00 98.75 125 LEU A O 1
ATOM 1010 N N . THR A 1 126 ? 11.209 -3.294 -8.274 1.00 98.75 126 THR A N 1
ATOM 1011 C CA . THR A 1 126 ? 11.256 -4.498 -7.428 1.00 98.75 126 THR A CA 1
ATOM 1012 C C . THR A 1 126 ? 11.467 -4.133 -5.959 1.00 98.75 126 THR A C 1
ATOM 1014 O O . THR A 1 126 ? 10.809 -4.675 -5.074 1.00 98.75 126 THR A O 1
ATOM 1017 N N . ASN A 1 127 ? 12.356 -3.180 -5.680 1.00 98.75 127 ASN A N 1
ATOM 1018 C CA . ASN A 1 127 ? 12.602 -2.703 -4.325 1.00 98.75 127 ASN A CA 1
ATOM 1019 C C . ASN A 1 127 ? 11.391 -1.957 -3.755 1.00 98.75 127 ASN A C 1
ATOM 1021 O O . ASN A 1 127 ? 11.086 -2.114 -2.576 1.00 98.75 127 ASN A O 1
ATOM 1025 N N . LYS A 1 128 ? 10.689 -1.160 -4.570 1.00 98.81 128 LYS A N 1
ATOM 1026 C CA . LYS A 1 128 ? 9.460 -0.476 -4.154 1.00 98.81 128 LYS A CA 1
ATOM 1027 C C . LYS A 1 128 ? 8.353 -1.473 -3.816 1.00 98.81 128 LYS A C 1
ATOM 1029 O O . LYS A 1 128 ? 7.741 -1.323 -2.767 1.00 98.81 128 LYS A O 1
ATOM 1034 N N . VAL A 1 129 ? 8.145 -2.491 -4.651 1.00 98.81 129 VAL A N 1
ATOM 1035 C CA . VAL A 1 129 ? 7.178 -3.570 -4.393 1.00 98.81 129 VAL A CA 1
ATOM 1036 C C . VAL A 1 129 ? 7.501 -4.264 -3.072 1.00 98.81 129 VAL A C 1
ATOM 1038 O O . VAL A 1 129 ? 6.657 -4.271 -2.186 1.00 98.81 129 VAL A O 1
ATOM 1041 N N . LYS A 1 130 ? 8.748 -4.707 -2.870 1.00 98.75 130 LYS A N 1
ATOM 1042 C CA . LYS A 1 130 ? 9.168 -5.359 -1.616 1.00 98.75 130 LYS A CA 1
ATOM 1043 C C . LYS A 1 130 ? 8.952 -4.493 -0.374 1.00 98.75 130 LYS A C 1
ATOM 1045 O O . LYS A 1 130 ? 8.578 -5.007 0.676 1.00 98.75 130 LYS A O 1
ATOM 1050 N N . ARG A 1 131 ? 9.219 -3.182 -0.463 1.00 98.81 131 ARG A N 1
ATOM 1051 C CA . ARG A 1 131 ? 8.966 -2.254 0.653 1.00 98.81 131 ARG A CA 1
ATOM 1052 C C . ARG A 1 131 ? 7.477 -2.152 0.961 1.00 98.81 131 ARG A C 1
ATOM 1054 O O . ARG A 1 131 ? 7.104 -2.312 2.115 1.00 98.81 131 ARG A O 1
ATOM 1061 N N . LEU A 1 132 ? 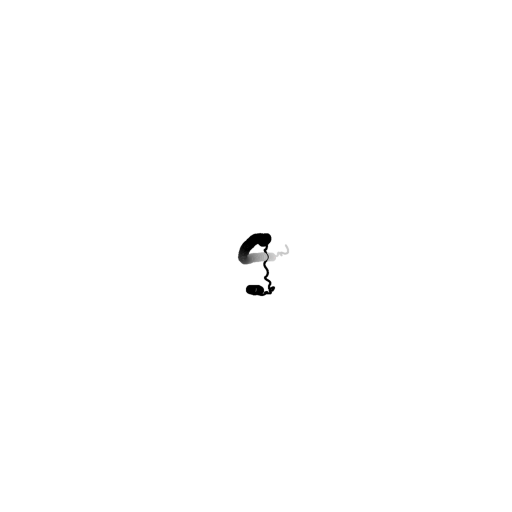6.649 -1.952 -0.063 1.00 98.81 132 LEU A N 1
ATOM 1062 C CA . LEU A 1 132 ? 5.200 -1.848 0.101 1.00 98.81 132 LEU A CA 1
ATOM 1063 C C . LEU A 1 132 ? 4.589 -3.151 0.629 1.00 98.81 132 LEU A C 1
ATOM 1065 O O . LEU A 1 132 ? 3.752 -3.108 1.519 1.00 98.81 132 LEU A O 1
ATOM 1069 N N . GLU A 1 133 ? 5.035 -4.311 0.148 1.00 98.75 133 GLU A N 1
ATOM 1070 C CA . GLU A 1 133 ? 4.605 -5.618 0.667 1.00 98.75 133 GLU A CA 1
ATOM 1071 C C . GLU A 1 133 ? 4.941 -5.778 2.155 1.00 98.75 133 GLU A C 1
ATOM 1073 O O . GLU A 1 133 ? 4.119 -6.271 2.932 1.00 98.75 133 GLU A O 1
ATOM 1078 N N . LYS A 1 134 ? 6.128 -5.318 2.575 1.00 98.75 134 LYS A N 1
ATOM 1079 C CA . LYS A 1 134 ? 6.527 -5.319 3.985 1.00 98.75 134 LYS A CA 1
ATOM 1080 C C . LYS A 1 134 ? 5.660 -4.376 4.821 1.00 98.75 134 LYS A C 1
ATOM 1082 O O . LYS A 1 134 ? 5.195 -4.790 5.876 1.00 98.75 134 LYS A O 1
ATOM 1087 N N . GLU A 1 135 ? 5.427 -3.150 4.357 1.00 98.75 135 GLU A N 1
ATOM 1088 C CA . GLU A 1 135 ? 4.574 -2.171 5.048 1.00 98.75 135 GLU A CA 1
ATOM 1089 C C . GLU A 1 135 ? 3.135 -2.684 5.190 1.00 98.75 135 GLU A C 1
ATOM 1091 O O . GLU A 1 135 ? 2.567 -2.627 6.275 1.00 98.75 135 GLU A O 1
ATOM 1096 N N . VAL A 1 136 ? 2.565 -3.265 4.129 1.00 98.81 136 VAL A N 1
ATOM 1097 C CA . VAL A 1 136 ? 1.230 -3.883 4.172 1.00 98.81 136 VAL A CA 1
ATOM 1098 C C . VAL A 1 136 ? 1.187 -5.034 5.177 1.00 98.81 136 VAL A C 1
ATOM 1100 O O . VAL A 1 136 ? 0.225 -5.148 5.933 1.00 98.81 136 VAL A O 1
ATOM 1103 N N . SER A 1 137 ? 2.222 -5.877 5.217 1.00 98.75 137 SER A N 1
ATOM 1104 C CA . SER A 1 137 ? 2.297 -6.981 6.183 1.00 98.75 137 SER A CA 1
ATOM 1105 C C . SER A 1 137 ? 2.350 -6.464 7.624 1.00 98.75 137 SER A C 1
ATOM 1107 O O . SER A 1 137 ? 1.580 -6.926 8.461 1.00 98.75 137 SER A O 1
ATOM 1109 N N . GLN A 1 138 ? 3.178 -5.450 7.891 1.00 98.75 138 GLN A N 1
ATOM 1110 C CA . GLN A 1 138 ? 3.298 -4.818 9.209 1.00 98.75 138 GLN A CA 1
ATOM 1111 C C . GLN A 1 138 ? 1.989 -4.164 9.661 1.00 98.75 138 GLN A C 1
ATOM 1113 O O . GLN A 1 138 ? 1.527 -4.417 10.768 1.00 98.75 138 GLN A O 1
ATOM 1118 N N . LEU A 1 139 ? 1.344 -3.384 8.790 1.00 98.75 139 LEU A N 1
ATOM 1119 C CA . LEU A 1 139 ? 0.065 -2.746 9.104 1.00 98.75 139 LEU A CA 1
ATOM 1120 C C . LEU A 1 139 ? -1.040 -3.772 9.376 1.00 98.75 139 LEU A C 1
ATOM 1122 O O . LEU A 1 139 ? -1.886 -3.551 10.239 1.00 98.75 139 LEU A O 1
ATOM 1126 N N . ASN A 1 140 ? -1.038 -4.904 8.669 1.00 98.75 140 ASN A N 1
ATOM 1127 C CA . ASN A 1 140 ? -1.985 -5.986 8.932 1.00 98.75 140 ASN A CA 1
ATOM 1128 C C . ASN A 1 140 ? -1.737 -6.655 10.293 1.00 98.75 140 ASN A C 1
ATOM 1130 O O . ASN A 1 140 ? -2.703 -6.979 10.985 1.00 98.75 140 ASN A O 1
ATOM 1134 N N . GLU A 1 141 ? -0.477 -6.843 10.694 1.00 98.75 141 GLU A N 1
ATOM 1135 C CA . GLU A 1 141 ? -0.118 -7.352 12.025 1.00 98.75 141 GLU A CA 1
ATOM 1136 C C . GLU A 1 141 ? -0.549 -6.378 13.131 1.00 98.75 141 GLU A C 1
ATOM 1138 O O . GLU A 1 141 ? -1.227 -6.781 14.077 1.00 98.75 141 GLU A O 1
ATOM 1143 N N . GLU A 1 142 ? -0.240 -5.087 12.987 1.00 98.69 142 GLU A N 1
ATOM 1144 C CA . GLU A 1 142 ? -0.653 -4.038 13.928 1.00 98.69 142 GLU A CA 1
ATOM 1145 C C . GLU A 1 142 ? -2.180 -3.941 14.040 1.00 98.69 142 GLU A C 1
ATOM 1147 O O . GLU A 1 142 ? -2.729 -3.853 15.141 1.00 98.69 142 GLU A O 1
ATOM 1152 N N . LEU A 1 143 ? -2.889 -4.025 12.909 1.00 98.75 143 LEU A N 1
ATOM 1153 C CA . LEU A 1 143 ? -4.347 -4.041 12.882 1.00 98.75 143 LEU A CA 1
ATOM 1154 C C . LEU A 1 143 ? -4.908 -5.270 13.607 1.00 98.75 143 LEU A C 1
ATOM 1156 O O . LEU A 1 143 ? -5.872 -5.141 14.363 1.00 98.75 143 LEU A O 1
ATOM 1160 N N . ALA A 1 144 ? -4.325 -6.452 13.400 1.00 98.69 144 ALA A N 1
ATOM 1161 C CA . ALA A 1 144 ? -4.752 -7.674 14.074 1.00 98.69 144 ALA A CA 1
ATOM 1162 C C . ALA A 1 144 ? -4.558 -7.583 15.596 1.00 98.69 144 ALA A C 1
ATOM 1164 O O . ALA A 1 144 ? -5.472 -7.935 16.346 1.00 98.69 144 ALA A O 1
ATOM 1165 N N . LEU A 1 145 ? -3.414 -7.055 16.048 1.00 98.75 145 LEU A N 1
ATOM 1166 C CA . LEU A 1 145 ? -3.131 -6.823 17.468 1.00 98.75 145 LEU A CA 1
ATOM 1167 C C . LEU A 1 145 ? -4.129 -5.836 18.081 1.00 98.75 145 LEU A C 1
ATOM 1169 O O . LEU A 1 145 ? -4.788 -6.166 19.064 1.00 98.75 145 LEU A O 1
ATOM 1173 N N . CYS A 1 146 ? -4.319 -4.675 17.449 1.00 98.50 146 CYS A N 1
ATOM 1174 C CA . CYS A 1 146 ? -5.258 -3.652 17.909 1.00 98.50 146 CYS A CA 1
ATOM 1175 C C . CYS A 1 146 ? -6.694 -4.194 18.008 1.00 98.50 146 CYS A C 1
ATOM 1177 O O . CYS A 1 146 ? -7.419 -3.925 18.968 1.00 98.50 146 CYS A O 1
ATOM 1179 N N . GLN A 1 147 ? -7.117 -5.000 17.031 1.00 98.75 147 GLN A N 1
ATOM 1180 C CA . GLN A 1 147 ? -8.434 -5.626 17.065 1.00 98.75 147 GLN A CA 1
ATOM 1181 C C . GLN A 1 147 ? -8.575 -6.640 18.203 1.00 98.75 147 GLN A C 1
ATOM 1183 O O . GLN A 1 147 ? -9.655 -6.727 18.790 1.00 98.75 147 GLN A O 1
ATOM 1188 N N . GLU A 1 148 ? -7.539 -7.423 18.511 1.00 98.75 148 GLU A N 1
ATOM 1189 C CA . GLU A 1 148 ? -7.609 -8.368 19.627 1.00 98.75 148 GLU A CA 1
ATOM 1190 C C . GLU A 1 148 ? -7.618 -7.652 20.977 1.00 98.75 148 GLU A C 1
ATOM 1192 O O . GLU A 1 148 ? -8.446 -7.979 21.826 1.00 98.75 148 GLU A O 1
ATOM 1197 N N . GLU A 1 149 ? -6.789 -6.624 21.154 1.00 98.69 149 GLU A N 1
ATOM 1198 C CA . GLU A 1 149 ? -6.802 -5.778 22.351 1.00 98.69 149 GLU A CA 1
ATOM 1199 C C . GLU A 1 149 ? -8.171 -5.125 22.557 1.00 98.69 149 GLU A C 1
ATOM 1201 O O . GLU A 1 149 ? -8.741 -5.210 23.644 1.00 98.69 149 GLU A O 1
ATOM 1206 N N . LEU A 1 150 ? -8.767 -4.570 21.497 1.00 98.75 150 LEU A N 1
ATOM 1207 C CA . LEU A 1 150 ? -10.107 -3.992 21.560 1.00 98.75 150 LEU A CA 1
ATOM 1208 C C . LEU A 1 150 ? -11.169 -5.035 21.936 1.00 98.75 150 LEU A C 1
ATOM 1210 O O . LEU A 1 150 ? -12.084 -4.740 22.706 1.00 98.75 150 LEU A O 1
ATOM 1214 N N . ARG A 1 151 ? -11.085 -6.254 21.389 1.00 98.75 151 ARG A N 1
ATOM 1215 C CA . ARG A 1 151 ? -12.004 -7.343 21.753 1.00 98.75 151 ARG A CA 1
ATOM 1216 C C . ARG A 1 151 ? -11.823 -7.748 23.210 1.00 98.75 151 ARG A C 1
ATOM 1218 O O . ARG A 1 151 ? -12.818 -7.965 23.895 1.00 98.75 151 ARG A O 1
ATOM 1225 N N . LYS A 1 152 ? -10.583 -7.849 23.686 1.00 98.69 152 LYS A N 1
ATOM 1226 C CA . LYS A 1 152 ? -10.267 -8.158 25.081 1.00 98.69 152 LYS A CA 1
ATOM 1227 C C . LYS A 1 152 ? -10.836 -7.096 26.022 1.00 98.69 152 LYS A C 1
ATOM 1229 O O . LYS A 1 152 ? -11.601 -7.454 26.911 1.00 98.69 152 LYS A O 1
ATOM 1234 N N . GLU A 1 153 ? -10.568 -5.823 25.757 1.00 98.69 153 GLU A N 1
ATOM 1235 C CA . GLU A 1 153 ? -11.061 -4.702 26.562 1.00 98.69 153 GLU A CA 1
ATOM 1236 C C . GLU A 1 153 ? -12.596 -4.673 26.617 1.00 98.69 153 GLU A C 1
ATOM 1238 O O . GLU A 1 153 ? -13.188 -4.520 27.682 1.00 98.69 153 GLU A O 1
ATOM 1243 N N . LYS A 1 154 ? -13.273 -4.905 25.482 1.00 98.75 154 LYS A N 1
ATOM 1244 C CA . LYS A 1 154 ? -14.742 -5.004 25.450 1.00 98.75 154 LYS A CA 1
ATOM 1245 C C . LYS A 1 154 ? -15.267 -6.131 26.338 1.00 98.75 154 LYS A C 1
ATOM 1247 O O . LYS A 1 154 ? -16.174 -5.893 27.130 1.00 98.75 154 LYS A O 1
ATOM 1252 N N . ARG A 1 155 ? -14.680 -7.331 26.253 1.00 98.69 155 ARG A N 1
ATOM 1253 C CA . ARG A 1 155 ? -15.072 -8.476 27.098 1.00 98.69 155 ARG A CA 1
ATOM 1254 C C . ARG A 1 155 ? -14.849 -8.183 28.584 1.00 98.69 155 ARG A C 1
ATOM 1256 O O . ARG A 1 155 ? -15.680 -8.553 29.411 1.00 98.69 155 ARG A O 1
ATOM 1263 N N . GLU A 1 156 ? -13.734 -7.542 28.928 1.00 98.75 156 GLU A N 1
ATOM 1264 C CA . GLU A 1 156 ? -13.408 -7.171 30.309 1.00 98.75 156 GLU A CA 1
ATOM 1265 C C . GLU A 1 156 ? -14.379 -6.117 30.849 1.00 98.75 156 GLU A C 1
ATOM 1267 O O . GLU A 1 156 ? -14.905 -6.279 31.952 1.00 98.75 156 GLU A O 1
ATOM 1272 N N . ARG A 1 157 ? -14.710 -5.103 30.043 1.00 98.69 157 ARG A N 1
ATOM 1273 C CA . ARG A 1 157 ? -15.722 -4.099 30.377 1.00 98.69 157 ARG A CA 1
ATOM 1274 C C . ARG A 1 157 ? -17.108 -4.715 30.575 1.00 98.69 157 ARG A C 1
ATOM 1276 O O . ARG A 1 157 ? -17.733 -4.446 31.593 1.00 98.69 157 ARG A O 1
ATOM 1283 N N . GLU A 1 158 ? -17.567 -5.563 29.655 1.00 98.69 158 GLU A N 1
ATOM 1284 C CA . GLU A 1 158 ? -18.863 -6.258 29.759 1.00 98.69 158 GLU A CA 1
ATOM 1285 C C . GLU A 1 158 ? -18.931 -7.183 30.981 1.00 98.69 158 GLU A C 1
ATOM 1287 O O . GLU A 1 158 ? -19.988 -7.379 31.580 1.00 98.69 158 GLU A O 1
ATOM 1292 N N . LYS A 1 159 ? -17.807 -7.799 31.362 1.00 98.69 159 LYS A N 1
ATOM 1293 C CA . LYS A 1 159 ? -17.728 -8.584 32.595 1.00 98.69 159 LYS A CA 1
ATOM 1294 C C . LYS A 1 159 ? -17.836 -7.684 33.827 1.00 98.69 159 LYS A C 1
ATOM 1296 O O . LYS A 1 159 ? -18.647 -7.966 34.699 1.00 98.69 159 LYS A O 1
ATOM 1301 N N . MET A 1 160 ? -17.067 -6.598 33.875 1.00 98.69 160 MET A N 1
ATOM 1302 C CA . MET A 1 160 ? -17.105 -5.638 34.981 1.00 98.69 160 MET A CA 1
ATOM 1303 C C . MET A 1 160 ? -18.502 -5.031 35.165 1.00 98.69 160 MET A C 1
ATOM 1305 O O . MET A 1 160 ? -18.947 -4.855 36.294 1.00 98.69 160 MET A O 1
ATOM 1309 N N . GLU A 1 161 ? -19.186 -4.704 34.069 1.00 98.75 161 GLU A N 1
ATOM 1310 C CA . GLU A 1 161 ? -20.554 -4.182 34.091 1.00 98.75 161 GLU A CA 1
ATOM 1311 C C . GLU A 1 161 ? -21.522 -5.201 34.700 1.00 98.75 161 GLU A C 1
ATOM 1313 O O . GLU A 1 161 ? -22.202 -4.880 35.670 1.00 98.75 161 GLU A O 1
ATOM 1318 N N . ARG A 1 162 ? -21.472 -6.465 34.259 1.00 98.75 162 ARG A N 1
ATOM 1319 C CA . ARG A 1 162 ? -22.276 -7.544 34.857 1.00 98.75 162 ARG A CA 1
ATOM 1320 C C . ARG A 1 162 ? -21.992 -7.760 36.343 1.00 98.75 162 ARG A C 1
ATOM 1322 O O . ARG A 1 162 ? -22.928 -7.959 37.111 1.00 98.75 162 ARG A O 1
ATOM 1329 N N . ASP A 1 163 ? -20.727 -7.719 36.756 1.00 98.75 163 ASP A N 1
ATOM 1330 C CA . ASP A 1 163 ? -20.344 -7.886 38.164 1.00 98.75 163 ASP A CA 1
ATOM 1331 C C . ASP A 1 163 ? -20.878 -6.720 39.026 1.00 98.75 163 ASP A C 1
ATOM 1333 O O . ASP A 1 163 ? -21.353 -6.923 40.150 1.00 98.75 163 ASP A O 1
ATOM 1337 N N . LYS A 1 164 ? -20.855 -5.492 38.487 1.00 98.75 164 LYS A N 1
ATOM 1338 C CA . LYS A 1 164 ? -21.441 -4.307 39.131 1.00 98.75 164 LYS A CA 1
ATOM 1339 C C . LYS A 1 164 ? -22.959 -4.412 39.232 1.00 98.75 164 LYS A C 1
ATOM 1341 O O . LYS A 1 164 ? -23.486 -4.193 40.319 1.00 98.75 164 LYS A O 1
ATOM 1346 N N . ASP A 1 165 ? -23.642 -4.794 38.159 1.00 98.81 165 ASP A N 1
ATOM 1347 C CA . ASP A 1 165 ? -25.099 -4.958 38.148 1.00 98.81 165 ASP A CA 1
ATOM 1348 C C . ASP A 1 165 ? -25.551 -6.044 39.128 1.00 98.81 165 ASP A C 1
ATOM 1350 O O . ASP A 1 165 ? -26.515 -5.851 39.868 1.00 98.81 165 ASP A O 1
ATOM 1354 N N . ALA A 1 166 ? -24.814 -7.157 39.207 1.00 98.75 166 ALA A N 1
ATOM 1355 C CA . ALA A 1 166 ? -25.065 -8.206 40.191 1.00 98.75 166 ALA A CA 1
ATOM 1356 C C . ALA A 1 166 ? -24.910 -7.691 41.632 1.00 98.75 166 ALA A C 1
ATOM 1358 O O . ALA A 1 166 ? -25.729 -8.003 42.495 1.00 98.75 166 ALA A O 1
ATOM 1359 N N . THR A 1 167 ? -23.893 -6.861 41.885 1.00 98.75 167 THR A N 1
ATOM 1360 C CA . THR A 1 167 ? -23.684 -6.231 43.199 1.00 98.75 167 THR A CA 1
ATOM 1361 C C . THR A 1 167 ? -24.814 -5.257 43.535 1.00 98.75 167 THR A C 1
ATOM 1363 O O . THR A 1 167 ? -25.304 -5.249 44.662 1.00 98.75 167 THR A O 1
ATOM 1366 N N . ILE A 1 168 ? -25.256 -4.449 42.567 1.00 98.81 168 ILE A N 1
ATOM 1367 C CA . ILE A 1 168 ? -26.384 -3.527 42.742 1.00 98.81 168 ILE A CA 1
ATOM 1368 C C . ILE A 1 168 ? -27.658 -4.313 43.067 1.00 98.81 168 ILE A C 1
ATOM 1370 O O . ILE A 1 168 ? -28.348 -3.969 44.023 1.00 98.81 168 ILE A O 1
ATOM 1374 N N . ALA A 1 169 ? -27.946 -5.388 42.331 1.00 98.81 169 ALA A N 1
ATOM 1375 C CA . ALA A 1 169 ? -29.120 -6.225 42.565 1.00 98.81 169 ALA A CA 1
ATOM 1376 C C . ALA A 1 169 ? -29.112 -6.880 43.960 1.00 98.81 169 ALA A C 1
ATOM 1378 O O . ALA A 1 169 ? -30.136 -6.871 44.641 1.00 98.81 169 ALA A O 1
ATOM 1379 N N . ASP A 1 170 ? -27.965 -7.398 44.414 1.00 98.75 170 ASP A N 1
ATOM 1380 C CA . ASP A 1 170 ? -27.812 -7.958 45.767 1.00 98.75 170 ASP A CA 1
ATOM 1381 C C . ASP A 1 170 ? -28.047 -6.901 46.859 1.00 98.75 170 ASP A C 1
ATOM 1383 O O . ASP A 1 170 ? -28.739 -7.158 47.846 1.00 98.75 170 ASP A O 1
ATOM 1387 N N . LEU A 1 171 ? -27.516 -5.688 46.676 1.00 98.69 171 LEU A N 1
ATOM 1388 C CA . LEU A 1 171 ? -27.724 -4.587 47.618 1.00 98.69 171 LEU A CA 1
ATOM 1389 C C . LEU A 1 171 ? -29.181 -4.113 47.651 1.00 98.69 171 LEU A C 1
ATOM 1391 O O . LEU A 1 171 ? -29.702 -3.881 48.740 1.00 98.69 171 LEU A O 1
ATOM 1395 N N . LEU A 1 172 ? -29.843 -4.005 46.496 1.00 98.69 172 LEU A N 1
ATOM 1396 C CA . LEU A 1 172 ? -31.269 -3.676 46.423 1.00 98.69 172 LEU A CA 1
ATOM 1397 C C . LEU A 1 172 ? -32.111 -4.736 47.137 1.00 98.69 172 LEU A C 1
ATOM 1399 O O . LEU A 1 172 ? -32.923 -4.394 47.987 1.00 98.69 172 LEU A O 1
ATOM 1403 N N . HIS A 1 173 ? -31.838 -6.020 46.901 1.00 98.75 173 HIS A N 1
ATOM 1404 C CA . HIS A 1 173 ? -32.546 -7.100 47.585 1.00 98.75 173 HIS A CA 1
ATOM 1405 C C . HIS A 1 173 ? -32.369 -7.055 49.113 1.00 98.75 173 HIS A C 1
ATOM 1407 O O . HIS A 1 173 ? -33.318 -7.282 49.865 1.00 98.75 173 HIS A O 1
ATOM 1413 N N . LYS A 1 174 ? -31.159 -6.738 49.593 1.00 98.69 174 LYS A N 1
ATOM 1414 C CA . LYS A 1 174 ? -30.898 -6.551 51.028 1.00 98.69 174 LYS A CA 1
ATOM 1415 C C . LYS A 1 174 ? -31.671 -5.367 51.601 1.00 98.69 174 LYS A C 1
ATOM 1417 O O . LYS A 1 174 ? -32.190 -5.494 52.709 1.00 98.69 174 LYS A O 1
ATOM 1422 N N . LEU A 1 175 ? -31.744 -4.252 50.872 1.00 98.69 175 LEU A N 1
ATOM 1423 C CA . LEU A 1 175 ? -32.535 -3.088 51.272 1.00 98.69 175 LEU A CA 1
ATOM 1424 C C . LEU A 1 175 ? -34.020 -3.439 51.368 1.00 98.69 175 LEU A C 1
ATOM 1426 O O . LEU A 1 175 ? -34.596 -3.214 52.427 1.00 98.69 175 LEU A O 1
ATOM 1430 N N . ASP A 1 176 ? -34.590 -4.081 50.347 1.00 98.69 176 ASP A N 1
ATOM 1431 C CA . ASP A 1 176 ? -35.998 -4.503 50.337 1.00 98.69 176 ASP A CA 1
ATOM 1432 C C . ASP A 1 176 ? -36.313 -5.443 51.513 1.00 98.69 176 ASP A C 1
ATOM 1434 O O . ASP A 1 176 ? -37.329 -5.305 52.195 1.00 98.69 176 ASP A O 1
ATOM 1438 N N . ASN A 1 177 ? -35.418 -6.396 51.801 1.00 98.62 177 ASN A N 1
ATOM 1439 C CA . ASN A 1 177 ? -35.590 -7.308 52.930 1.00 98.62 177 ASN A CA 1
ATOM 1440 C C . ASN A 1 177 ? -35.531 -6.568 54.276 1.00 98.62 177 ASN A C 1
ATOM 1442 O O . ASN A 1 177 ? -36.329 -6.838 55.173 1.00 98.62 177 ASN A O 1
ATOM 1446 N N . MET A 1 178 ? -34.590 -5.632 54.435 1.00 98.56 178 MET A N 1
ATOM 1447 C CA . MET A 1 178 ? -34.506 -4.802 55.639 1.00 98.56 178 MET A CA 1
ATOM 1448 C C . MET A 1 178 ? -35.742 -3.911 55.803 1.00 98.56 178 MET A C 1
ATOM 1450 O O . MET A 1 178 ? -36.264 -3.816 56.911 1.00 98.56 178 MET A O 1
ATOM 1454 N N . GLU A 1 179 ? -36.228 -3.302 54.722 1.00 98.62 179 GLU A N 1
ATOM 1455 C CA . GLU A 1 179 ? -37.446 -2.490 54.704 1.00 98.62 179 GLU A CA 1
ATOM 1456 C C . GLU A 1 179 ? -38.662 -3.310 55.151 1.00 98.62 179 GLU A C 1
ATOM 1458 O O . GLU A 1 179 ? -39.336 -2.922 56.105 1.00 98.62 179 GLU A O 1
ATOM 1463 N N . MET A 1 180 ? -38.861 -4.502 54.580 1.00 98.56 180 MET A N 1
ATOM 1464 C CA . MET A 1 180 ? -39.935 -5.421 54.975 1.00 98.56 180 MET A CA 1
ATOM 1465 C C . MET A 1 180 ? -39.834 -5.845 56.448 1.00 98.56 180 MET A C 1
ATOM 1467 O O . MET A 1 180 ? -40.842 -5.938 57.152 1.00 98.56 180 MET A O 1
ATOM 1471 N N . HIS A 1 181 ? -38.621 -6.099 56.951 1.00 98.56 181 HIS A N 1
ATOM 1472 C CA . HIS A 1 181 ? -38.413 -6.407 58.366 1.00 98.56 181 HIS A CA 1
ATOM 1473 C C . HIS A 1 181 ? -38.786 -5.231 59.275 1.00 98.56 181 HIS A C 1
ATOM 1475 O O . HIS A 1 181 ? -39.417 -5.452 60.311 1.00 98.56 181 HIS A O 1
ATOM 1481 N N . TYR A 1 182 ? -38.420 -3.999 58.907 1.00 98.38 182 TYR A N 1
ATOM 1482 C CA . TYR A 1 182 ? -38.797 -2.811 59.673 1.00 98.38 182 TYR A CA 1
ATOM 1483 C C . TYR A 1 182 ? -40.305 -2.565 59.638 1.00 98.38 182 TYR A C 1
ATOM 1485 O O . TYR A 1 182 ? -40.896 -2.339 60.692 1.00 98.38 182 TYR A O 1
ATOM 1493 N N . GLU A 1 183 ? -40.934 -2.676 58.468 1.00 98.56 183 GLU A N 1
ATOM 1494 C CA . GLU A 1 183 ? -42.384 -2.561 58.306 1.00 98.56 183 GLU A CA 1
ATOM 1495 C C . GLU A 1 183 ? -43.120 -3.580 59.187 1.00 98.56 183 GLU A C 1
ATOM 1497 O O . GLU A 1 183 ? -44.019 -3.216 59.945 1.00 98.56 183 GLU A O 1
ATOM 1502 N N . LYS A 1 184 ? -42.668 -4.839 59.192 1.00 98.56 184 LYS A N 1
ATOM 1503 C CA . LYS A 1 184 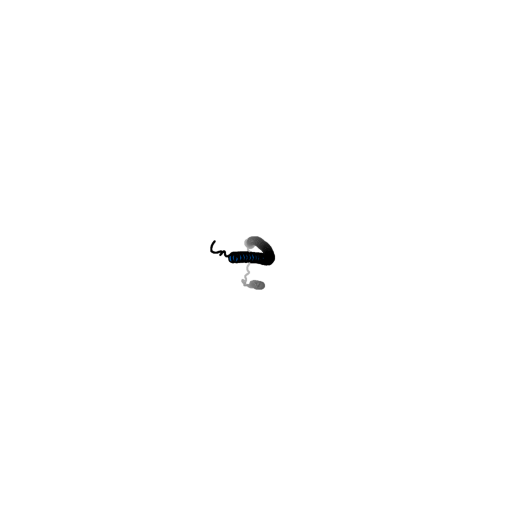? -43.236 -5.882 60.052 1.00 98.56 184 LYS A CA 1
ATOM 1504 C C . LYS A 1 184 ? -43.127 -5.544 61.539 1.00 98.56 184 LYS A C 1
ATOM 1506 O O . LYS A 1 184 ? -44.115 -5.654 62.255 1.00 98.56 184 LYS A O 1
ATOM 1511 N N . VAL A 1 185 ? -41.953 -5.121 62.017 1.00 98.44 185 VAL A N 1
ATOM 1512 C CA . VAL A 1 185 ? -41.770 -4.749 63.434 1.00 98.44 185 VAL A CA 1
ATOM 1513 C C . VAL A 1 185 ? -42.673 -3.570 63.814 1.00 98.44 185 VAL A C 1
ATOM 1515 O O . VAL A 1 185 ? -43.250 -3.556 64.903 1.00 98.44 185 VAL A O 1
ATOM 1518 N N . LEU A 1 186 ? -42.824 -2.586 62.926 1.00 98.38 186 LEU A N 1
ATOM 1519 C CA . LEU A 1 186 ? -43.716 -1.448 63.151 1.00 98.38 186 LEU A CA 1
ATOM 1520 C C . LEU A 1 186 ? -45.187 -1.882 63.208 1.00 98.38 186 LEU A C 1
ATOM 1522 O O . LEU A 1 186 ? -45.898 -1.457 64.117 1.00 98.38 186 LEU A O 1
ATOM 1526 N N . HIS A 1 187 ? -45.633 -2.763 62.311 1.00 98.50 187 HIS A N 1
ATOM 1527 C CA . HIS A 1 187 ? -46.988 -3.313 62.362 1.00 98.50 187 HIS A CA 1
ATOM 1528 C C . HIS A 1 187 ? -47.226 -4.149 63.622 1.00 98.50 187 HIS A C 1
ATOM 1530 O O . HIS A 1 187 ? -48.160 -3.856 64.363 1.00 98.50 187 HIS A O 1
ATOM 1536 N N . ASP A 1 188 ? -46.339 -5.097 63.936 1.00 98.38 188 ASP A N 1
ATOM 1537 C CA . ASP A 1 188 ? -46.455 -5.958 65.119 1.00 98.38 188 ASP A CA 1
ATOM 1538 C C . ASP A 1 188 ? -46.525 -5.127 66.421 1.00 98.38 188 ASP A C 1
ATOM 1540 O O . ASP A 1 188 ? -47.284 -5.439 67.345 1.00 98.38 188 ASP A O 1
ATOM 1544 N N . THR A 1 189 ? -45.753 -4.035 66.510 1.00 98.25 189 THR A N 1
ATOM 1545 C CA . THR A 1 189 ? -45.777 -3.134 67.677 1.00 98.25 189 THR A CA 1
ATOM 1546 C C . THR A 1 189 ? -47.053 -2.296 67.746 1.00 98.25 189 THR A C 1
ATOM 1548 O O . THR A 1 189 ? -47.631 -2.171 68.828 1.00 98.25 189 THR A O 1
ATOM 1551 N N . LEU A 1 190 ? -47.526 -1.753 66.621 1.00 98.38 190 LEU A N 1
ATOM 1552 C CA . LEU A 1 190 ? -48.763 -0.975 66.562 1.00 98.38 190 LEU A CA 1
ATOM 1553 C C . LEU A 1 190 ? -50.003 -1.839 66.845 1.00 98.38 190 LEU A C 1
ATOM 1555 O O . LEU A 1 190 ? -50.893 -1.407 67.582 1.00 98.38 190 LEU A O 1
ATOM 1559 N N . ASP A 1 191 ? -50.036 -3.070 66.340 1.00 98.19 191 ASP A N 1
ATOM 1560 C CA . ASP A 1 191 ? -51.098 -4.043 66.604 1.00 98.19 191 ASP A CA 1
ATOM 1561 C C . ASP A 1 191 ? -51.115 -4.456 68.080 1.00 98.19 191 ASP A C 1
ATOM 1563 O O . ASP A 1 191 ? -52.175 -4.487 68.712 1.00 98.19 191 ASP A O 1
ATOM 1567 N N . SER A 1 192 ? -49.938 -4.687 68.674 1.00 98.31 192 SER A N 1
ATOM 1568 C CA . SER A 1 192 ? -49.799 -4.966 70.108 1.00 98.31 192 SER A CA 1
ATOM 1569 C C . SER A 1 192 ? -50.313 -3.807 70.969 1.00 98.31 192 SER A C 1
ATOM 1571 O O . SER A 1 192 ? -51.128 -4.019 71.871 1.00 98.31 192 SER A O 1
ATOM 1573 N N . LEU A 1 193 ? -49.915 -2.566 70.662 1.00 97.88 193 LEU A N 1
ATOM 1574 C CA . LEU A 1 193 ? -50.404 -1.371 71.359 1.00 97.88 193 LEU A CA 1
ATOM 1575 C C . LEU A 1 193 ? -51.921 -1.200 71.204 1.00 97.88 193 LEU A C 1
ATOM 1577 O O . LEU A 1 193 ? -52.613 -0.911 72.181 1.00 97.88 193 LEU A O 1
ATOM 1581 N N . SER A 1 194 ? -52.454 -1.432 70.004 1.00 97.94 194 SER A N 1
ATOM 1582 C CA . SER A 1 194 ? -53.893 -1.363 69.728 1.00 97.94 194 SER A CA 1
ATOM 1583 C C . SER A 1 194 ? -54.671 -2.424 70.508 1.00 97.94 194 SER A C 1
ATOM 1585 O O . SER A 1 194 ? -55.709 -2.120 71.100 1.00 97.94 194 SER A O 1
ATOM 1587 N N . SER A 1 195 ? -54.145 -3.650 70.586 1.00 97.94 195 SER A N 1
ATOM 1588 C CA . SER A 1 195 ? -54.717 -4.724 71.401 1.00 97.94 195 SER A CA 1
ATOM 1589 C C . SER A 1 195 ? -54.654 -4.415 72.899 1.00 97.94 195 SER A C 1
ATOM 1591 O O . SER A 1 195 ? -55.577 -4.759 73.634 1.00 97.94 195 SER A O 1
ATOM 1593 N N . GLN A 1 196 ? -53.590 -3.776 73.390 1.00 98.00 196 GLN A N 1
ATOM 1594 C CA . GLN A 1 196 ? -53.511 -3.359 74.793 1.00 98.00 196 GLN A CA 1
ATOM 1595 C C . GLN A 1 196 ? -54.533 -2.262 75.108 1.00 98.00 196 GLN A C 1
ATOM 1597 O O . GLN A 1 196 ? -55.186 -2.307 76.154 1.00 98.00 196 GLN A O 1
ATOM 1602 N N . LEU A 1 197 ? -54.705 -1.303 74.195 1.00 97.75 197 LEU A N 1
ATOM 1603 C CA . LEU A 1 197 ? -55.653 -0.204 74.346 1.00 97.75 197 LEU A CA 1
ATOM 1604 C C . LEU A 1 197 ? -57.105 -0.695 74.295 1.00 97.75 197 LEU A C 1
ATOM 1606 O O . LEU A 1 197 ? -57.920 -0.236 75.093 1.00 97.75 197 LEU A O 1
ATOM 1610 N N . SER A 1 198 ? -57.427 -1.667 73.435 1.00 97.38 198 SER A N 1
ATOM 1611 C CA . SER A 1 198 ? -58.758 -2.286 73.395 1.00 97.38 198 SER A CA 1
ATOM 1612 C C . SER A 1 198 ? -59.072 -3.062 74.678 1.00 97.38 198 SER A C 1
ATOM 1614 O O . SER A 1 198 ? -60.154 -2.893 75.235 1.00 97.38 198 SER A O 1
ATOM 1616 N N . VAL A 1 199 ? -58.116 -3.828 75.216 1.00 97.62 199 VAL A N 1
ATOM 1617 C CA . VAL A 1 199 ? -58.274 -4.536 76.499 1.00 97.62 199 VAL A CA 1
ATOM 1618 C C . VAL A 1 199 ? -58.445 -3.556 77.659 1.00 97.62 199 VAL A C 1
ATOM 1620 O O . VAL A 1 199 ? -59.305 -3.759 78.516 1.00 97.62 199 VAL A O 1
ATOM 1623 N N . ALA A 1 200 ? -57.639 -2.492 77.712 1.00 97.06 200 ALA A N 1
ATOM 1624 C CA . ALA A 1 200 ? -57.772 -1.464 78.738 1.00 97.06 200 ALA A CA 1
ATOM 1625 C C . ALA A 1 200 ? -59.141 -0.777 78.650 1.00 97.06 200 ALA A C 1
ATOM 1627 O O . ALA A 1 200 ? -59.821 -0.643 79.665 1.00 97.06 200 ALA A O 1
ATOM 1628 N N . ARG A 1 201 ? -59.571 -0.408 77.439 1.00 97.06 201 ARG A N 1
ATOM 1629 C CA . ARG A 1 201 ? -60.887 0.180 77.183 1.00 97.06 201 ARG A CA 1
ATOM 1630 C C . ARG A 1 201 ? -62.021 -0.745 77.626 1.00 97.06 201 ARG A C 1
ATOM 1632 O O . ARG A 1 201 ? -62.887 -0.290 78.364 1.00 97.06 201 ARG A O 1
ATOM 1639 N N . GLN A 1 202 ? -61.981 -2.024 77.252 1.00 97.19 202 GLN A N 1
ATOM 1640 C CA . GLN A 1 202 ? -62.988 -3.005 77.659 1.00 97.19 202 GLN A CA 1
ATOM 1641 C C . GLN A 1 202 ? -63.068 -3.112 79.185 1.00 97.19 202 GLN A C 1
ATOM 1643 O O . GLN A 1 202 ? -64.150 -3.017 79.742 1.00 97.19 202 GLN A O 1
ATOM 1648 N N . LYS A 1 203 ? -61.927 -3.203 79.885 1.00 96.94 203 LYS A N 1
ATOM 1649 C CA . LYS A 1 203 ? -61.902 -3.225 81.359 1.00 96.94 203 LYS A CA 1
ATOM 1650 C C . LYS A 1 203 ? -62.524 -1.973 81.980 1.00 96.94 203 LYS A C 1
ATOM 1652 O O . LYS A 1 203 ? -63.184 -2.067 83.011 1.00 96.94 203 LYS A O 1
ATOM 1657 N N . TRP A 1 204 ? -62.291 -0.800 81.390 1.00 96.75 204 TRP A N 1
ATOM 1658 C CA . TRP A 1 204 ? -62.909 0.451 81.834 1.00 96.75 204 TRP A CA 1
ATOM 1659 C C . TRP A 1 204 ? -64.424 0.458 81.603 1.00 96.75 204 TRP A C 1
ATOM 1661 O O . TRP A 1 204 ? -65.165 0.869 82.494 1.00 96.75 204 TRP A O 1
ATOM 1671 N N . GLU A 1 205 ? -64.887 -0.014 80.446 1.00 96.56 205 GLU A N 1
ATOM 1672 C CA . GLU A 1 205 ? -66.312 -0.157 80.128 1.00 96.56 205 GLU A CA 1
ATOM 1673 C C . GLU A 1 205 ? -66.987 -1.188 81.052 1.00 96.56 205 GLU A C 1
ATOM 1675 O O . GLU A 1 205 ? -68.028 -0.891 81.638 1.00 96.56 205 GLU A O 1
ATOM 1680 N N . ASP A 1 206 ? -66.363 -2.341 81.294 1.00 95.56 206 ASP A N 1
ATOM 1681 C CA . ASP A 1 206 ? -66.838 -3.376 82.220 1.00 95.56 206 ASP A CA 1
ATOM 1682 C C . ASP A 1 206 ? -66.922 -2.847 83.659 1.00 95.56 206 ASP A C 1
ATOM 1684 O O . ASP A 1 206 ? -67.951 -2.985 84.315 1.00 95.56 206 ASP A O 1
ATOM 1688 N N . ASN A 1 207 ? -65.879 -2.169 84.152 1.00 95.38 207 ASN A N 1
ATOM 1689 C CA . ASN A 1 207 ? -65.905 -1.550 85.479 1.00 95.38 207 ASN A CA 1
ATOM 1690 C C . ASN A 1 207 ? -66.978 -0.462 85.576 1.00 95.38 207 ASN A C 1
ATOM 1692 O O . ASN A 1 207 ? -67.669 -0.373 86.587 1.00 95.38 207 ASN A O 1
ATOM 1696 N N . SER A 1 208 ? -67.127 0.363 84.536 1.00 93.62 208 SER A N 1
ATOM 1697 C CA . SER A 1 208 ? -68.164 1.393 84.477 1.00 93.62 208 SER A CA 1
ATOM 1698 C C . SER A 1 208 ? -69.559 0.771 84.504 1.00 93.62 208 SER A C 1
ATOM 1700 O O . SER A 1 208 ? -70.402 1.196 85.292 1.00 93.62 208 SER A O 1
ATOM 1702 N N . THR A 1 209 ? -69.819 -0.264 83.702 1.00 94.00 209 THR A N 1
ATOM 1703 C CA . THR A 1 209 ? -71.117 -0.951 83.691 1.00 94.00 209 THR A CA 1
ATOM 1704 C C . THR A 1 209 ? -71.393 -1.672 85.009 1.00 94.00 209 THR A C 1
ATOM 1706 O O . THR A 1 209 ? -72.499 -1.543 85.532 1.00 94.00 209 THR A O 1
ATOM 1709 N N . ALA A 1 210 ? -70.402 -2.342 85.603 1.00 93.44 210 ALA A N 1
ATOM 1710 C CA . ALA A 1 210 ? -70.515 -2.965 86.922 1.00 93.44 210 ALA A CA 1
ATOM 1711 C C . ALA A 1 210 ? -70.815 -1.930 88.017 1.00 93.44 210 ALA A C 1
ATOM 1713 O O . ALA A 1 210 ? -71.698 -2.138 88.846 1.00 93.44 210 ALA A O 1
ATOM 1714 N N . LEU A 1 211 ? -70.134 -0.780 87.996 1.00 92.31 211 LEU A N 1
ATOM 1715 C CA . LEU A 1 211 ? -70.400 0.338 88.899 1.00 92.31 211 LEU A CA 1
ATOM 1716 C C . LEU A 1 211 ? -71.845 0.844 88.744 1.00 92.31 2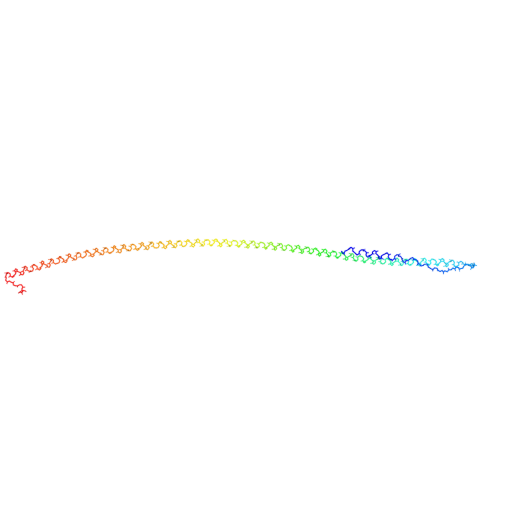11 LEU A C 1
ATOM 1718 O O . LEU A 1 211 ? -72.565 0.945 89.736 1.00 92.31 211 LEU A O 1
ATOM 1722 N N . HIS A 1 212 ? -72.293 1.107 87.511 1.00 91.00 212 HIS A N 1
ATOM 1723 C CA . HIS A 1 212 ? -73.670 1.530 87.228 1.00 91.00 212 HIS A CA 1
ATOM 1724 C C . HIS A 1 212 ? -74.700 0.490 87.695 1.00 91.00 212 HIS A C 1
ATOM 1726 O O . HIS A 1 212 ? -75.722 0.862 88.270 1.00 91.00 212 HIS A O 1
ATOM 1732 N N . GLN A 1 213 ? -74.442 -0.805 87.491 1.00 89.50 213 GLN A N 1
ATOM 1733 C CA . GLN A 1 213 ? -75.310 -1.888 87.961 1.00 89.50 213 GLN A CA 1
ATOM 1734 C C . GLN A 1 213 ? -75.381 -1.948 89.491 1.00 89.50 213 GLN A C 1
ATOM 1736 O O . GLN A 1 213 ? -76.481 -2.044 90.032 1.00 89.50 213 GLN A O 1
ATOM 1741 N N . ASN A 1 214 ? -74.244 -1.831 90.183 1.00 89.56 214 ASN A N 1
ATOM 1742 C CA . ASN A 1 214 ? -74.188 -1.801 91.646 1.00 89.56 214 ASN A CA 1
ATOM 1743 C C . ASN A 1 214 ? -74.999 -0.630 92.216 1.00 89.56 214 ASN A C 1
ATOM 1745 O O . ASN A 1 214 ? -75.821 -0.829 93.108 1.00 89.56 214 ASN A O 1
ATOM 1749 N N . TYR A 1 215 ? -74.831 0.581 91.669 1.00 86.31 215 TYR A N 1
ATOM 1750 C CA . TYR A 1 215 ? -75.622 1.741 92.091 1.00 86.31 215 TYR A CA 1
ATOM 1751 C C . TYR A 1 215 ? -77.109 1.582 91.773 1.00 86.31 215 TYR A C 1
ATOM 1753 O O . TYR A 1 215 ? -77.947 1.907 92.610 1.00 86.31 215 TYR A O 1
ATOM 1761 N N . LYS A 1 216 ? -77.457 1.043 90.600 1.00 86.75 216 LYS A N 1
ATOM 1762 C CA . LYS A 1 216 ? -78.850 0.750 90.240 1.00 86.75 216 LYS A CA 1
ATOM 1763 C C . LYS A 1 216 ? -79.495 -0.252 91.207 1.00 86.75 216 LYS A C 1
ATOM 1765 O O . LYS A 1 216 ? -80.644 -0.057 91.599 1.00 86.75 216 LYS A O 1
ATOM 1770 N N . GLY A 1 217 ? -78.768 -1.301 91.596 1.00 83.44 217 GLY A N 1
ATOM 1771 C CA . GLY A 1 217 ? -79.210 -2.282 92.591 1.00 83.44 217 GLY A CA 1
ATOM 1772 C C . GLY A 1 217 ? -79.430 -1.644 93.960 1.00 83.44 217 GLY A C 1
ATOM 1773 O O . GLY A 1 217 ? -80.514 -1.772 94.520 1.00 83.44 217 GLY A O 1
ATOM 1774 N N . LEU A 1 218 ? -78.457 -0.864 94.436 1.00 85.00 218 LEU A N 1
ATOM 1775 C CA . LEU A 1 218 ? -78.548 -0.149 95.709 1.00 85.00 218 LEU A CA 1
ATOM 1776 C C . LEU A 1 218 ? -79.747 0.814 95.745 1.00 85.00 218 LEU A C 1
ATOM 1778 O O . LEU A 1 218 ? -80.511 0.817 96.701 1.00 85.00 218 LEU A O 1
ATOM 1782 N N . LEU A 1 219 ? -79.962 1.601 94.687 1.00 82.50 219 LEU A N 1
ATOM 1783 C CA . LEU A 1 219 ? -81.129 2.488 94.583 1.00 82.50 219 LEU A CA 1
ATOM 1784 C C . LEU A 1 219 ? -82.454 1.711 94.627 1.00 82.50 219 LEU A C 1
ATOM 1786 O O . LEU A 1 219 ? -83.400 2.146 95.286 1.00 82.50 219 LEU A O 1
ATOM 1790 N N . SER A 1 220 ? -82.496 0.534 93.994 1.00 80.44 220 SER A N 1
ATOM 1791 C CA . SER A 1 220 ? -83.667 -0.351 94.025 1.00 80.44 220 SER A CA 1
ATOM 1792 C C . SER A 1 220 ? -83.935 -0.904 95.433 1.00 80.44 220 SER A C 1
ATOM 1794 O O . SER A 1 220 ? -85.095 -0.986 95.831 1.00 80.44 220 SER A O 1
ATOM 1796 N N . GLU A 1 221 ? -82.896 -1.223 96.219 1.00 80.81 221 GLU A N 1
ATOM 1797 C CA . GLU A 1 221 ? -83.032 -1.619 97.636 1.00 80.81 221 GLU A CA 1
ATOM 1798 C C . GLU A 1 221 ? -83.641 -0.504 98.501 1.00 80.81 221 GLU A C 1
ATOM 1800 O O . GLU A 1 221 ? -84.393 -0.783 99.434 1.00 80.81 221 GLU A O 1
ATOM 1805 N N . PHE A 1 222 ? -83.383 0.762 98.161 1.00 79.44 222 PHE A N 1
ATOM 1806 C CA . PHE A 1 222 ? -83.991 1.927 98.813 1.00 79.44 222 PHE A CA 1
ATOM 1807 C C . PHE A 1 222 ? -85.381 2.306 98.257 1.00 79.44 222 PHE A C 1
ATOM 1809 O O . PHE A 1 222 ? -85.953 3.306 98.690 1.00 79.44 222 PHE A O 1
ATOM 1816 N N . GLY A 1 223 ? -85.950 1.527 97.327 1.00 69.94 223 GLY A N 1
ATOM 1817 C CA . GLY A 1 223 ? -87.280 1.766 96.749 1.00 69.94 223 GLY A CA 1
ATOM 1818 C C . GLY A 1 223 ? -87.337 2.877 95.691 1.00 69.94 223 GLY A C 1
ATOM 1819 O O . GLY A 1 223 ? -88.428 3.325 95.342 1.00 69.94 223 GLY A O 1
ATOM 1820 N N . LEU A 1 224 ? -86.185 3.324 95.179 1.00 69.75 224 LEU A N 1
ATOM 1821 C CA . LEU A 1 224 ? -86.066 4.354 94.146 1.00 69.75 224 LEU A CA 1
ATOM 1822 C C . LEU A 1 224 ? -85.736 3.685 92.805 1.00 69.75 224 LEU A C 1
ATOM 1824 O O . LEU A 1 224 ? -84.626 3.193 92.599 1.00 69.75 224 LEU A O 1
ATOM 1828 N N . ASN A 1 225 ? -86.695 3.652 91.877 1.00 58.72 225 ASN A N 1
ATOM 1829 C CA . ASN A 1 225 ? -86.449 3.107 90.543 1.00 58.72 225 ASN A CA 1
ATOM 1830 C C . ASN A 1 225 ? -85.726 4.133 89.664 1.00 58.72 225 ASN A C 1
ATOM 1832 O O . ASN A 1 225 ? -86.188 5.252 89.470 1.00 58.72 225 ASN A O 1
ATOM 1836 N N . ALA A 1 226 ? -84.620 3.713 89.051 1.00 57.78 226 ALA A N 1
ATOM 1837 C CA . ALA A 1 226 ? -83.780 4.552 88.190 1.00 57.78 226 ALA A CA 1
ATOM 1838 C C . ALA A 1 226 ? -84.412 4.935 86.827 1.00 57.78 226 ALA A C 1
ATOM 1840 O O . ALA A 1 226 ? -83.702 5.417 85.955 1.00 57.78 226 ALA A O 1
ATOM 1841 N N . VAL A 1 227 ? -85.704 4.665 86.610 1.00 58.94 227 VAL A N 1
ATOM 1842 C CA . VAL A 1 227 ? -86.457 5.060 85.399 1.00 58.94 227 VAL A CA 1
ATOM 1843 C C . VAL A 1 227 ? -87.374 6.266 85.683 1.00 58.94 227 VAL A C 1
ATOM 1845 O O . VAL A 1 227 ? -87.883 6.871 84.746 1.00 58.94 227 VAL A O 1
ATOM 1848 N N . ASP A 1 228 ? -87.541 6.646 86.957 1.00 51.12 228 ASP A N 1
ATOM 1849 C CA . ASP A 1 228 ? -88.400 7.758 87.398 1.00 51.12 228 ASP A CA 1
ATOM 1850 C C . ASP A 1 228 ? -87.626 9.079 87.647 1.00 51.12 228 ASP A C 1
ATOM 1852 O O . ASP A 1 228 ? -88.176 10.028 88.211 1.00 51.12 228 ASP A O 1
ATOM 1856 N N . ILE A 1 229 ? -86.358 9.149 87.217 1.00 48.84 229 ILE A N 1
ATOM 1857 C CA . ILE A 1 229 ? -85.505 10.355 87.148 1.00 48.84 229 ILE A CA 1
ATOM 1858 C C . ILE A 1 229 ? -84.909 10.423 85.742 1.00 48.84 229 ILE A C 1
ATOM 1860 O O . ILE A 1 229 ? -84.911 11.529 85.158 1.00 48.84 229 ILE A O 1
#

Sequence (229 aa):
MIHECTRVRASACAAFIKRSRDAECSPEFSQCGPWSPLTTKDALTCLSQSENDLETKYRRSMLDIAILQDRIALQCESVRKIQSDRIDLSTRMRDMEQKLQHERQDHRDVNSALSRQFKTMQTELTNKVKRLEKEVSQLNEELALCQEELRKEKREREKMERDKDATIADLLHKLDNMEMHYEKVLHDTLDSLSSQLSVARQKWEDNSTALHQNYKGLLSEFGLNAVDI

Radius of gyration: 85.01 Å; chains: 1; bounding box: 168×35×223 Å

Foldseek 3Di:
DPPPPVPPVVVPVVPPPPPPPDDDDDDDDDDDDDDDDDDPVVVVVVVVVVVVVVVVVVVVVVVVVVVVVVVVVVVVVVVVVVVVVVVVVVVVVVVVVVVVVVVVVVVVVVVVVVVVVVVVVVVVVVVVVVVVVVVVVVVVVVVVVVVVVVVVVVVVVVVVVVVVVVVVVVVVVVVVVVVVVVVVVVVVVVVVVVVVVVVVVVVVVVVVVVVVVVVQVVCVVVVHHPVVD

=== Feature glossary ===
Key to the feature types in this record:

pLDDT. pLDDT is the predicted lDDT-Cα score: AlphaFold's confidence that the local environment of each residue (all inter-atomic distances within 15 Å) is correctly placed. It is a per-residue number between 0 and 100, with higher meaning more reliable.

Radius of gyration, Cα contacts, bounding box. The geometric summary reports three shape descriptors. Rg (radius of gyration) measures how spread out the Cα atoms are about their centre of mass; compact globular proteins have small Rg, elongated or unfolded ones large. Cα contacts (<8 Å, |i−j|>4) count long-range residue pairs in spatial proximity — high for tightly packed folds, near zero for rods or random coil. The bounding-box extents give the protein's footprint along x, y, z in Å.

Backbone torsions (φ/ψ). Backbone dihedral angles. Every residue except chain termini has a φ (preceding-C → N → Cα → C) and a ψ (N → Cα → C → next-N). They are reported in degrees following the IUPAC sign convention. Secondary structure is essentially a statement about which (φ, ψ) basin each residue occupies.

Contact-map, Ramachandran, and PAE plots. Plot images: a contact map (which residues are close in 3D, as an N×N binary image), a Ramachandran scatter (backbone torsion angles, revealing secondary-structure composition at a glance), and — for AlphaFold structures — a PAE heatmap (pairwise prediction confidence).

Predicted aligned error. Predicted Aligned Error (PAE) is an AlphaFold confidence matrix: entry (i, j) is the expected error in the position of residue j, in ångströms, when the prediction is superimposed on the true structure at residue i. Low PAE within a block of residues means that block is internally rigid and well-predicted; high PAE between two blocks means their relative placement is uncertain even if each block individually is confident.

Secondary structure (3-state, P-SEA). Three-state secondary structure (P-SEA) collapses the eight DSSP classes into helix (a), strand (b), and coil (c). P-SEA assigns these from Cα geometry alone — distan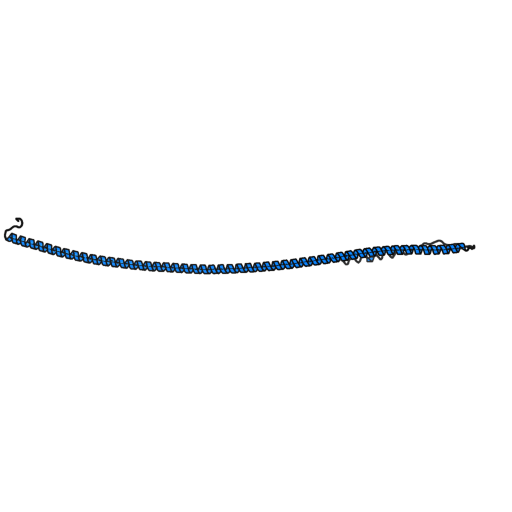ces and angles — without requiring backbone oxygens, so it works on any Cα trace.

Solvent-accessible surface area. Solvent-accessible surface area (SASA) is the area in Å² traced out by the centre of a 1.4 Å probe sphere (a water molecule) rolled over the protein's van der Waals surface (Shrake–Rupley / Lee–Richards construction). Buried residues have near-zero SASA; fully exposed residues can exceed 200 Å². The total SASA scales roughly with the number of surface residues.

Foldseek 3Di. The Foldseek 3Di string encodes local tertiary geometry as a 20-letter alphabet — one character per residue — derived from the relative positions of nearby Cα atoms. Unlike the amino-acid sequence, 3Di is a direct function of the 3D structure, so two proteins with the same fold have similar 3Di strings even at low sequence identity.

B-factor. For experimental (PDB) structures, the B-factor (temperature factor) quantifies the positional spread of each atom in the crystal — a combination of thermal vibration and static disorder — in units of Å². High B-factors mark flexible loops or poorly resolved regions; low B-factors mark the rigid, well-ordered core.

mmCIF coordinates. The mmCIF block holds the 3D Cartesian coordinates of each backbone atom (N, Cα, C, O) in ångströms. mmCIF is the PDB's canonical archive format — a tagged-loop text representation of the atomic model.

InterPro / GO / CATH / organism. Functional annotations link the protein to curated databases. InterPro entries identify conserved domains and families by matching the sequence against member-database signatures (Pfam, PROSITE, CDD, …). Gene Ontology (GO) terms describe molecular function, biological process, and cellular component in a controlled vocabulary. CATH places the structure in a hierarchical fold classification (Class/Architecture/Topology/Homologous-superfamily). The organism is the source species.

Rendered structure images. Structure images are PyMOL renders from six orthogonal camera directions. Cartoon representation draws helices as coils and strands as arrows; sticks shows the backbone as bonds; surface shows the solvent-excluded envelope. Rainbow coloring maps sequence position to hue (blue→red, N→C); chain coloring assigns a distinct color per polypeptide.

Sequence. This is the polypeptide sequence — one letter per residue, N-terminus first. Length ranges from a few dozen residues for small domains to over a thousand for large multi-domain proteins.

Secondary structure (8-state, DSSP). The SS8 string is DSSP's per-residue secondary-structure call. α-helix (H) means an i→i+4 H-bond ladder; β-strand (E) means the residue participates in a β-sheet; 3₁₀ (G) and π (I) are tighter and wider helices; T/S are turns/bends; '-' is loop.

Nearest PDB structures. Structural nearest neighbors (via Foldseek easy-search vs the PDB). Reported per hit: target PDB id, E-value, and alignment TM-score. A TM-score above ~0.5 is the conventional threshold for 'same fold'.